Protein AF-A0A9E0J5B6-F1 (afdb_monomer)

Structure (mmCIF, N/CA/C/O backbone):
data_AF-A0A9E0J5B6-F1
#
_entry.id   AF-A0A9E0J5B6-F1
#
loop_
_atom_site.group_PDB
_atom_site.id
_atom_site.type_s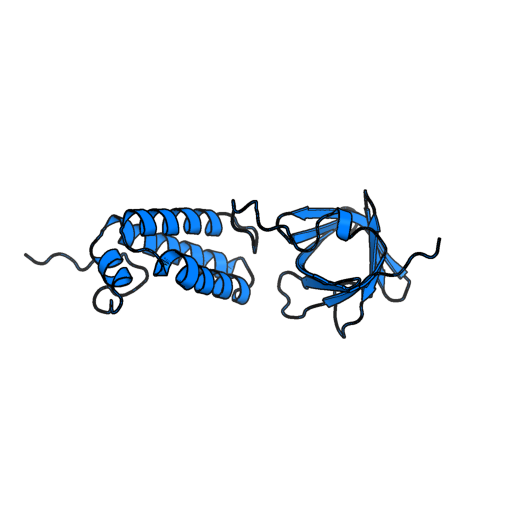ymbol
_atom_site.label_atom_id
_atom_site.label_alt_id
_atom_site.label_comp_id
_atom_site.label_asym_id
_atom_site.label_entity_id
_atom_site.label_seq_id
_atom_site.pdbx_PDB_ins_code
_atom_site.Cartn_x
_atom_site.Cartn_y
_atom_site.Cartn_z
_atom_site.occupancy
_atom_site.B_iso_or_equiv
_atom_site.auth_seq_id
_atom_site.auth_comp_id
_atom_site.auth_asym_id
_atom_site.auth_atom_id
_atom_site.pdbx_PDB_model_num
ATOM 1 N N . MET A 1 1 ? 43.786 -8.476 -24.364 1.00 31.72 1 MET A N 1
ATOM 2 C CA . MET A 1 1 ? 42.822 -7.457 -23.900 1.00 31.72 1 MET A CA 1
ATOM 3 C C . MET A 1 1 ? 41.705 -8.170 -23.148 1.00 31.72 1 MET A C 1
ATOM 5 O O . MET A 1 1 ? 40.804 -8.688 -23.790 1.00 31.72 1 MET A O 1
ATOM 9 N N . ALA A 1 2 ? 41.804 -8.299 -21.824 1.00 37.88 2 ALA A N 1
ATOM 10 C CA . ALA A 1 2 ? 40.748 -8.897 -21.005 1.00 37.88 2 ALA A CA 1
ATOM 11 C C . ALA A 1 2 ? 39.967 -7.758 -20.342 1.00 37.88 2 ALA A C 1
ATOM 13 O O . ALA A 1 2 ? 40.502 -7.059 -19.485 1.00 37.88 2 ALA A O 1
ATOM 14 N N . ALA A 1 3 ? 38.740 -7.515 -20.799 1.00 42.62 3 ALA A N 1
ATOM 15 C CA . ALA A 1 3 ? 37.840 -6.581 -20.142 1.00 42.62 3 ALA A CA 1
ATOM 16 C C . ALA A 1 3 ? 37.259 -7.275 -18.903 1.00 42.62 3 ALA A C 1
ATOM 18 O O . ALA A 1 3 ? 36.594 -8.303 -19.029 1.00 42.62 3 ALA A O 1
ATOM 19 N N . ASN A 1 4 ? 37.558 -6.729 -17.721 1.00 40.69 4 ASN A N 1
ATOM 20 C CA . ASN A 1 4 ? 37.002 -7.147 -16.436 1.00 40.69 4 ASN A CA 1
ATOM 21 C C . ASN A 1 4 ? 35.484 -7.345 -16.546 1.00 40.69 4 ASN A C 1
ATOM 23 O O . ASN A 1 4 ? 34.752 -6.394 -16.824 1.00 40.69 4 ASN A O 1
ATOM 27 N N . ALA A 1 5 ? 35.018 -8.569 -16.296 1.00 43.78 5 ALA A N 1
ATOM 28 C CA . ALA A 1 5 ? 33.602 -8.863 -16.152 1.00 43.78 5 ALA A CA 1
ATOM 29 C C . ALA A 1 5 ? 33.039 -8.026 -14.992 1.00 43.78 5 ALA A C 1
ATOM 31 O O . ALA A 1 5 ? 33.480 -8.121 -13.846 1.00 43.78 5 ALA A O 1
ATOM 32 N N . ALA A 1 6 ? 32.115 -7.136 -15.336 1.00 45.94 6 ALA A N 1
ATOM 33 C CA . ALA A 1 6 ? 31.499 -6.175 -14.445 1.00 45.94 6 ALA A CA 1
ATOM 34 C C . ALA A 1 6 ? 30.634 -6.871 -13.378 1.00 45.94 6 ALA A C 1
ATOM 36 O O . ALA A 1 6 ? 29.520 -7.305 -13.661 1.00 45.94 6 ALA A O 1
ATOM 37 N N . ASN A 1 7 ? 31.114 -6.894 -12.133 1.00 49.06 7 ASN A N 1
ATOM 38 C CA . ASN A 1 7 ? 30.302 -7.137 -10.933 1.00 49.06 7 ASN A CA 1
ATOM 39 C C . ASN A 1 7 ? 29.412 -5.916 -10.635 1.00 49.06 7 ASN A C 1
ATOM 41 O O . ASN A 1 7 ? 29.613 -5.224 -9.639 1.00 49.06 7 ASN A O 1
ATOM 45 N N . ALA A 1 8 ? 28.486 -5.582 -11.532 1.00 55.62 8 ALA A N 1
ATOM 46 C CA . ALA A 1 8 ? 27.629 -4.414 -11.340 1.00 55.62 8 ALA A CA 1
ATOM 47 C C . ALA A 1 8 ? 26.218 -4.551 -11.937 1.00 55.62 8 ALA A C 1
ATOM 49 O O . ALA A 1 8 ? 25.533 -3.544 -12.093 1.00 55.62 8 ALA A O 1
ATOM 50 N N . ALA A 1 9 ? 25.723 -5.769 -12.169 1.00 59.75 9 ALA A N 1
ATOM 51 C CA . ALA A 1 9 ? 24.281 -6.049 -12.179 1.00 59.75 9 ALA A CA 1
ATOM 52 C C . ALA A 1 9 ? 23.910 -6.790 -10.885 1.00 59.75 9 ALA A C 1
ATOM 54 O O . ALA A 1 9 ? 24.760 -7.422 -10.259 1.00 59.75 9 ALA A O 1
ATOM 55 N N . SER A 1 10 ? 22.636 -6.762 -10.497 1.00 74.62 10 SER A N 1
ATOM 56 C CA . SER A 1 10 ? 22.119 -7.540 -9.360 1.00 74.62 10 SER A CA 1
ATOM 57 C C . SER A 1 10 ? 22.139 -9.062 -9.597 1.00 74.62 10 SER A C 1
ATOM 59 O O . SER A 1 10 ? 21.754 -9.834 -8.717 1.00 74.62 10 SER A O 1
ATOM 61 N N . PHE A 1 11 ? 22.595 -9.495 -10.775 1.00 79.94 11 PHE A N 1
ATOM 62 C CA . PHE A 1 11 ? 22.720 -10.878 -11.218 1.00 79.94 11 PHE A CA 1
ATOM 63 C C .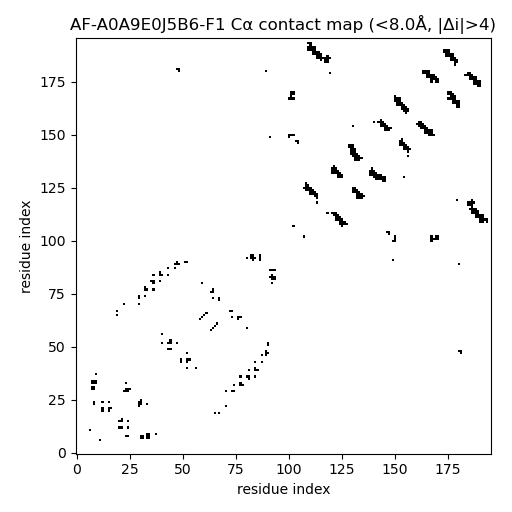 PHE A 1 11 ? 23.992 -11.076 -12.061 1.00 79.94 11 PHE A C 1
ATOM 65 O O . PHE A 1 11 ? 24.611 -10.118 -12.523 1.00 79.94 11 PHE A O 1
ATOM 72 N N . ASP A 1 12 ? 24.367 -12.335 -12.285 1.00 80.06 12 ASP A N 1
ATOM 73 C CA . ASP A 1 12 ? 25.515 -12.698 -13.117 1.00 80.06 12 ASP A CA 1
ATOM 74 C C . ASP A 1 12 ? 25.198 -12.518 -14.611 1.00 80.06 12 ASP A C 1
ATOM 76 O O . ASP A 1 12 ? 24.374 -13.234 -15.187 1.00 80.06 12 ASP A O 1
ATOM 80 N N . CYS A 1 13 ? 25.889 -11.576 -15.254 1.00 84.31 13 CYS A N 1
ATOM 81 C CA . CYS A 1 13 ? 25.720 -11.288 -16.673 1.00 84.31 13 CYS A CA 1
ATOM 82 C C . CYS A 1 13 ? 26.067 -12.461 -17.599 1.00 84.31 13 CYS A C 1
ATOM 84 O O . CYS A 1 13 ? 25.531 -12.526 -18.706 1.00 84.31 13 CYS A O 1
ATOM 86 N N . ALA A 1 14 ? 26.897 -13.413 -17.163 1.00 80.94 14 ALA A N 1
ATOM 87 C CA . ALA A 1 14 ? 27.162 -14.630 -17.929 1.00 80.94 14 ALA A CA 1
ATOM 88 C C . ALA A 1 14 ? 25.933 -15.554 -18.005 1.00 80.94 14 ALA A C 1
ATOM 90 O O . ALA A 1 14 ? 25.812 -16.356 -18.929 1.00 80.94 14 ALA A O 1
ATOM 91 N N . GLN A 1 15 ? 24.996 -15.411 -17.064 1.00 81.81 15 GLN A N 1
ATOM 92 C CA . GLN A 1 15 ? 23.773 -16.211 -16.962 1.00 81.81 15 GLN A CA 1
ATOM 93 C C . GLN A 1 15 ? 22.540 -15.485 -17.529 1.00 81.81 15 GLN A C 1
ATOM 95 O O . GLN A 1 15 ? 21.410 -15.953 -17.376 1.00 81.81 15 GLN A O 1
ATOM 100 N N . ALA A 1 16 ? 22.729 -14.343 -18.200 1.00 83.00 16 ALA A N 1
ATOM 101 C CA . ALA A 1 16 ? 21.645 -13.545 -18.762 1.00 83.00 16 ALA A CA 1
ATOM 102 C C . ALA A 1 16 ? 20.895 -14.296 -19.883 1.00 83.00 16 ALA A C 1
ATOM 104 O O . ALA A 1 16 ? 21.328 -14.347 -21.039 1.00 83.00 16 ALA A O 1
ATOM 105 N N . ALA A 1 17 ? 19.729 -14.854 -19.552 1.00 81.56 17 ALA A N 1
ATOM 106 C CA . ALA A 1 17 ? 18.908 -15.611 -20.496 1.00 81.56 17 ALA A CA 1
ATOM 107 C C . ALA A 1 17 ? 17.930 -14.723 -21.285 1.00 81.56 17 ALA A C 1
ATOM 109 O O . ALA A 1 17 ? 17.697 -14.964 -22.473 1.00 81.56 17 ALA A O 1
ATOM 110 N N . SER A 1 18 ? 17.365 -13.683 -20.657 1.00 85.25 18 SER A N 1
ATOM 111 C CA . SER A 1 18 ? 16.357 -12.834 -21.300 1.00 85.25 18 SER A CA 1
ATOM 112 C C . SER A 1 18 ? 16.977 -11.703 -22.127 1.00 85.25 18 SER A C 1
ATOM 114 O O . SER A 1 18 ? 18.091 -11.245 -21.867 1.00 85.25 18 SER A O 1
ATOM 116 N N . LYS A 1 19 ? 16.236 -11.217 -23.133 1.00 88.19 19 LYS A N 1
ATOM 117 C CA . LYS A 1 19 ? 16.650 -10.069 -23.962 1.00 88.19 19 LYS A CA 1
ATOM 118 C C . LYS A 1 19 ? 16.956 -8.834 -23.105 1.00 88.19 19 LYS A C 1
ATOM 120 O O . LYS A 1 19 ? 17.934 -8.140 -23.363 1.00 88.19 19 LYS A O 1
ATOM 125 N N . ILE A 1 20 ? 16.142 -8.599 -22.079 1.00 89.31 20 ILE A N 1
ATOM 126 C CA . ILE A 1 20 ? 16.289 -7.463 -21.166 1.00 89.31 20 ILE A CA 1
ATOM 127 C C . ILE A 1 20 ? 17.533 -7.624 -20.299 1.00 89.31 20 ILE A C 1
ATOM 129 O O . ILE A 1 20 ? 18.301 -6.677 -20.182 1.00 89.31 20 ILE A O 1
ATOM 133 N N . ASP A 1 21 ? 17.788 -8.817 -19.761 1.00 88.81 21 ASP A N 1
ATOM 134 C CA . ASP A 1 21 ? 18.979 -9.058 -18.939 1.00 88.81 21 ASP A CA 1
ATOM 135 C C . ASP A 1 21 ? 20.264 -8.881 -19.766 1.00 88.81 21 ASP A C 1
ATOM 137 O O . ASP A 1 21 ? 21.213 -8.243 -19.314 1.00 88.81 21 ASP A O 1
ATOM 141 N N . LYS A 1 22 ? 20.271 -9.336 -21.028 1.00 89.00 22 LYS A N 1
ATOM 142 C CA . LYS A 1 22 ? 21.385 -9.085 -21.961 1.00 89.00 22 LYS A CA 1
ATOM 143 C C . LYS A 1 22 ? 21.586 -7.594 -22.230 1.00 89.00 22 LYS A C 1
ATOM 145 O O . LYS A 1 22 ? 22.721 -7.132 -22.286 1.00 89.00 22 LYS A O 1
ATOM 150 N N . GLN A 1 23 ? 20.500 -6.838 -22.370 1.00 90.50 23 GLN A N 1
ATOM 151 C CA . GLN A 1 23 ? 20.554 -5.394 -22.581 1.00 90.50 23 GLN A CA 1
ATOM 152 C C . GLN A 1 23 ? 21.058 -4.643 -21.341 1.00 90.50 23 GLN A C 1
ATOM 154 O O . GLN A 1 23 ? 21.875 -3.732 -21.468 1.00 90.50 23 GLN A O 1
ATOM 159 N N . ILE A 1 24 ? 20.641 -5.066 -20.144 1.00 90.81 24 ILE A N 1
ATOM 160 C CA . ILE A 1 24 ? 21.162 -4.554 -18.870 1.00 90.81 24 ILE A CA 1
ATOM 161 C C . ILE A 1 24 ? 22.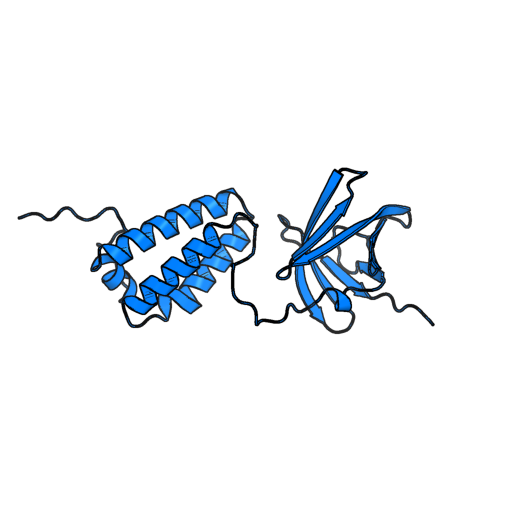672 -4.790 -18.782 1.00 90.81 24 ILE A C 1
ATOM 163 O O . ILE A 1 24 ? 23.412 -3.887 -18.408 1.00 90.81 24 ILE A O 1
ATOM 167 N N . CYS A 1 25 ? 23.138 -5.975 -19.171 1.00 90.44 25 CYS A N 1
ATOM 168 C CA . CYS A 1 25 ? 24.558 -6.317 -19.161 1.00 90.44 25 CYS A CA 1
ATOM 169 C C . CYS A 1 25 ? 25.381 -5.587 -20.230 1.00 90.44 25 CYS A C 1
ATOM 171 O O . CYS A 1 25 ? 26.550 -5.289 -19.998 1.00 90.44 25 CYS A O 1
ATOM 173 N N . ALA A 1 26 ? 24.787 -5.275 -21.384 1.00 89.44 26 ALA A N 1
ATOM 174 C CA . ALA A 1 26 ? 25.463 -4.561 -22.465 1.00 89.44 26 ALA A CA 1
ATOM 175 C C . ALA A 1 26 ? 25.614 -3.049 -22.201 1.00 89.44 26 ALA A C 1
ATOM 177 O O . ALA A 1 26 ? 26.509 -2.425 -22.769 1.00 89.44 26 ALA A O 1
ATOM 178 N N . SER A 1 27 ? 24.771 -2.455 -21.345 1.00 92.44 27 SER A N 1
ATOM 179 C CA . SER A 1 27 ? 24.818 -1.024 -21.010 1.00 92.44 27 SER A CA 1
ATOM 180 C C . SER A 1 27 ? 25.374 -0.784 -19.600 1.00 92.44 27 SER A C 1
ATOM 182 O O . SER A 1 27 ? 24.710 -1.103 -18.610 1.00 92.44 27 SER A O 1
ATOM 184 N N . PRO A 1 28 ? 26.533 -0.109 -19.451 1.00 90.12 28 PRO A N 1
ATOM 185 C CA . PRO A 1 28 ? 27.068 0.270 -18.140 1.00 90.12 28 PRO A CA 1
ATOM 186 C C . PRO A 1 28 ? 26.119 1.146 -17.307 1.00 90.12 28 PRO A C 1
ATOM 188 O O . PRO A 1 28 ? 26.205 1.180 -16.077 1.00 90.12 28 PRO A O 1
ATOM 191 N N . ARG A 1 29 ? 25.216 1.899 -17.953 1.00 92.38 29 ARG A N 1
ATOM 192 C CA . ARG A 1 29 ? 24.208 2.705 -17.250 1.00 92.38 29 ARG A CA 1
ATOM 193 C C . ARG A 1 29 ? 23.118 1.816 -16.661 1.00 92.38 29 ARG A C 1
ATOM 195 O O . ARG A 1 29 ? 22.838 1.947 -15.470 1.00 92.38 29 ARG A O 1
ATOM 202 N N . LEU A 1 30 ? 22.535 0.927 -17.467 1.00 93.56 30 LEU A N 1
ATOM 203 C CA . LEU A 1 30 ? 21.493 0.004 -17.010 1.00 93.56 30 LEU A CA 1
ATOM 204 C C . LEU A 1 30 ? 22.011 -0.948 -15.936 1.00 93.56 30 LEU A C 1
ATOM 206 O O . LEU A 1 30 ? 21.340 -1.153 -14.933 1.00 93.56 30 LEU A O 1
ATOM 210 N N . ASN A 1 31 ? 23.229 -1.449 -16.112 1.00 92.25 31 ASN A N 1
ATOM 211 C CA . ASN A 1 31 ? 23.938 -2.269 -15.141 1.00 92.25 31 ASN A CA 1
ATOM 212 C C . ASN A 1 31 ? 23.980 -1.579 -13.758 1.00 92.25 31 ASN A C 1
ATOM 214 O O . ASN A 1 31 ? 23.386 -2.064 -12.794 1.00 92.25 31 ASN A O 1
ATOM 218 N N . ARG A 1 32 ? 24.526 -0.355 -13.675 1.00 91.62 32 ARG A N 1
ATOM 219 C CA . ARG A 1 32 ? 24.558 0.421 -12.417 1.00 91.62 32 ARG A CA 1
ATOM 220 C C . ARG A 1 32 ? 23.175 0.692 -11.822 1.00 91.62 32 ARG A C 1
ATOM 222 O O . ARG A 1 32 ? 23.030 0.683 -10.600 1.00 91.62 32 ARG A O 1
ATOM 229 N N . LEU A 1 33 ? 22.175 0.973 -12.656 1.00 93.38 33 LEU A N 1
ATOM 230 C CA . LEU A 1 33 ? 20.798 1.175 -12.199 1.00 93.38 33 LEU A CA 1
ATOM 231 C C . LEU A 1 33 ? 20.209 -0.104 -11.591 1.00 93.38 33 LEU A C 1
ATOM 233 O O . LEU A 1 33 ? 19.566 -0.031 -10.544 1.00 93.38 33 LEU A O 1
ATOM 237 N N . ASP A 1 34 ? 20.482 -1.259 -12.193 1.00 94.25 34 ASP A N 1
ATOM 238 C CA . ASP A 1 34 ? 20.050 -2.562 -11.697 1.00 94.25 34 ASP A CA 1
ATOM 239 C C . ASP A 1 34 ? 20.686 -2.906 -10.343 1.00 94.25 34 ASP A C 1
ATOM 241 O O . ASP A 1 34 ? 19.971 -3.277 -9.411 1.00 94.25 34 ASP A O 1
ATOM 245 N N . SER A 1 35 ? 21.992 -2.668 -10.179 1.00 91.44 35 SER A N 1
ATOM 246 C CA . SER A 1 35 ? 22.668 -2.834 -8.880 1.00 91.44 35 SER A CA 1
ATOM 247 C C . SER A 1 35 ? 22.082 -1.941 -7.792 1.00 91.44 35 SER A C 1
ATOM 249 O O . SER A 1 35 ? 21.696 -2.429 -6.728 1.00 91.44 35 SER A O 1
ATOM 251 N N . ARG A 1 36 ? 21.936 -0.637 -8.069 1.00 92.25 36 ARG A N 1
ATOM 252 C CA . ARG A 1 36 ? 21.336 0.313 -7.116 1.00 92.25 36 ARG A CA 1
ATOM 253 C C . ARG A 1 36 ? 19.920 -0.104 -6.727 1.00 92.25 36 ARG A C 1
ATOM 255 O O . ARG A 1 36 ? 19.528 0.040 -5.571 1.00 92.25 36 ARG A O 1
ATOM 262 N N . MET A 1 37 ? 19.142 -0.604 -7.687 1.00 93.56 37 MET A N 1
ATOM 263 C CA . MET A 1 37 ? 17.784 -1.084 -7.442 1.00 93.56 37 MET A CA 1
ATOM 264 C C . MET A 1 37 ? 17.803 -2.322 -6.537 1.00 93.56 37 MET A C 1
ATOM 266 O O . MET A 1 37 ? 17.032 -2.375 -5.578 1.00 93.56 37 MET A O 1
ATOM 270 N N . GLY A 1 38 ? 18.720 -3.266 -6.775 1.00 92.38 38 GLY A N 1
ATOM 271 C CA . GLY A 1 38 ? 18.919 -4.444 -5.929 1.00 92.38 38 GLY A CA 1
ATOM 272 C C . GLY A 1 38 ? 19.267 -4.091 -4.478 1.00 92.38 38 GLY A C 1
ATOM 273 O O . GLY A 1 38 ? 18.660 -4.625 -3.547 1.00 92.38 38 GLY A O 1
ATOM 274 N N . GLU A 1 39 ? 20.175 -3.136 -4.271 1.00 90.56 39 GLU A N 1
ATOM 275 C CA . GLU A 1 39 ? 20.529 -2.626 -2.939 1.00 90.56 39 GLU A CA 1
ATOM 276 C C . GLU A 1 39 ? 19.339 -1.954 -2.240 1.00 90.56 39 GLU A C 1
ATOM 278 O O . GLU A 1 39 ? 19.049 -2.239 -1.072 1.00 90.56 39 GLU A O 1
ATOM 283 N N . ALA A 1 40 ? 18.613 -1.092 -2.958 1.00 88.56 40 ALA A N 1
ATOM 284 C CA . ALA A 1 40 ? 17.433 -0.411 -2.434 1.00 88.56 40 ALA A CA 1
ATOM 285 C C . ALA A 1 40 ? 16.327 -1.410 -2.055 1.00 88.56 40 ALA A C 1
ATOM 287 O O . ALA A 1 40 ? 15.713 -1.289 -0.995 1.00 88.56 40 ALA A O 1
ATOM 288 N N . PHE A 1 41 ? 16.123 -2.451 -2.865 1.00 89.56 41 PHE A N 1
ATOM 289 C CA . PHE A 1 41 ? 15.190 -3.536 -2.574 1.00 89.56 41 PHE A CA 1
ATOM 290 C C . PHE A 1 41 ? 15.606 -4.332 -1.328 1.00 89.56 41 PHE A C 1
ATOM 292 O O . PHE A 1 41 ? 14.772 -4.603 -0.461 1.00 89.56 41 PHE A O 1
ATOM 299 N N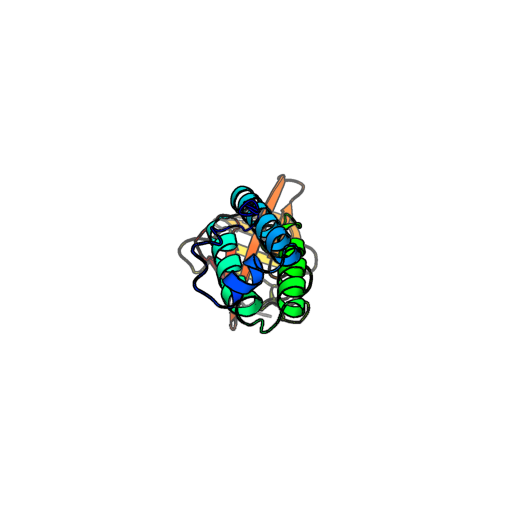 . ALA A 1 42 ? 16.893 -4.666 -1.189 1.00 89.00 42 ALA A N 1
ATOM 300 C CA . ALA A 1 42 ? 17.412 -5.346 -0.003 1.00 89.00 42 ALA A CA 1
ATOM 301 C C . ALA A 1 42 ? 17.235 -4.500 1.269 1.00 89.00 42 ALA A C 1
ATOM 303 O O . ALA A 1 42 ? 16.870 -5.032 2.319 1.00 89.00 42 ALA A O 1
ATOM 304 N N . LYS A 1 43 ? 17.440 -3.180 1.175 1.00 86.19 43 LYS A N 1
ATOM 305 C CA . LYS A 1 43 ? 17.165 -2.242 2.269 1.00 86.19 43 LYS A CA 1
ATOM 306 C C . LYS A 1 43 ? 15.675 -2.210 2.618 1.00 86.19 43 LYS A C 1
ATOM 308 O O . LYS A 1 43 ? 15.340 -2.385 3.786 1.00 86.19 43 LYS A O 1
ATOM 313 N N . ALA A 1 44 ? 14.793 -2.071 1.628 1.00 84.25 44 ALA A N 1
ATOM 314 C CA . ALA A 1 44 ? 13.345 -2.043 1.834 1.00 84.25 44 ALA A CA 1
ATOM 315 C C . ALA A 1 44 ? 12.827 -3.322 2.515 1.00 84.25 44 ALA A C 1
ATOM 317 O O . ALA A 1 44 ? 12.030 -3.246 3.446 1.00 84.25 44 ALA A O 1
ATOM 318 N N . LYS A 1 45 ? 13.347 -4.499 2.136 1.00 86.00 45 LYS A N 1
ATOM 319 C CA . LYS A 1 45 ? 13.011 -5.780 2.786 1.00 86.00 45 LYS A CA 1
ATOM 320 C C . LYS A 1 45 ? 13.374 -5.857 4.273 1.00 86.00 45 LYS A C 1
ATOM 322 O O . LYS A 1 45 ? 12.807 -6.692 4.966 1.00 86.00 45 LYS A O 1
ATOM 327 N N . ARG A 1 46 ? 14.346 -5.066 4.744 1.00 85.12 46 ARG A N 1
ATOM 328 C CA . ARG A 1 46 ? 14.726 -5.004 6.168 1.00 85.12 46 ARG A CA 1
ATOM 329 C C . ARG A 1 46 ? 13.874 -4.020 6.961 1.00 85.12 46 ARG A C 1
ATOM 331 O O . ARG A 1 46 ? 13.775 -4.161 8.170 1.00 85.12 46 ARG A O 1
ATOM 338 N N . MET A 1 47 ? 13.316 -3.015 6.291 1.00 76.56 47 MET A N 1
ATOM 339 C CA . MET A 1 47 ? 12.575 -1.928 6.933 1.00 76.56 47 MET A CA 1
ATOM 340 C C . MET A 1 47 ? 11.064 -2.168 6.961 1.00 76.56 47 MET A C 1
ATOM 342 O O . MET A 1 47 ? 10.379 -1.548 7.762 1.00 76.56 47 MET A O 1
ATOM 346 N N . CYS A 1 48 ? 10.552 -3.047 6.097 1.00 75.44 48 CYS A N 1
ATOM 347 C CA . CYS A 1 48 ? 9.123 -3.263 5.886 1.00 75.44 48 CYS A CA 1
ATOM 348 C C . CYS A 1 48 ? 8.776 -4.756 5.815 1.00 75.44 48 CYS A C 1
ATOM 350 O O . CYS A 1 48 ? 9.678 -5.577 5.613 1.00 75.44 48 CYS A O 1
ATOM 352 N N . PRO A 1 49 ? 7.483 -5.131 5.909 1.00 75.88 49 PRO A N 1
ATOM 353 C CA . PRO A 1 49 ? 7.057 -6.519 5.768 1.00 75.88 49 PRO A CA 1
ATOM 354 C C . PRO A 1 49 ? 7.570 -7.128 4.458 1.00 75.88 49 PRO A C 1
ATOM 356 O O . PRO A 1 49 ? 7.191 -6.730 3.353 1.00 75.88 49 PRO A O 1
ATOM 359 N N . ALA A 1 50 ? 8.460 -8.116 4.574 1.00 74.25 50 ALA A N 1
ATOM 360 C CA . ALA A 1 50 ? 9.204 -8.639 3.430 1.00 74.25 50 ALA A CA 1
ATOM 361 C C . ALA A 1 50 ? 8.290 -9.208 2.330 1.00 74.25 50 ALA A C 1
ATOM 363 O O . ALA A 1 50 ? 8.632 -9.126 1.151 1.00 74.25 50 ALA A O 1
ATOM 364 N N . ALA A 1 51 ? 7.132 -9.762 2.703 1.00 74.19 51 ALA A N 1
ATOM 365 C CA . ALA A 1 51 ? 6.159 -10.303 1.759 1.00 74.19 51 ALA A CA 1
ATOM 366 C C . ALA A 1 51 ? 5.605 -9.222 0.816 1.00 74.19 51 ALA A C 1
ATOM 368 O O . ALA A 1 51 ? 5.579 -9.431 -0.399 1.00 74.19 51 ALA A O 1
ATOM 369 N N . ASP A 1 52 ? 5.237 -8.054 1.344 1.00 74.56 52 ASP A N 1
ATOM 370 C CA . ASP A 1 52 ? 4.683 -6.959 0.545 1.00 74.56 52 ASP A CA 1
ATOM 371 C C . ASP A 1 52 ? 5.738 -6.363 -0.391 1.00 74.56 52 ASP A C 1
ATOM 373 O O . ASP A 1 52 ? 5.492 -6.197 -1.588 1.00 74.56 52 ASP A O 1
ATOM 377 N N . VAL A 1 53 ? 6.957 -6.146 0.114 1.00 80.69 53 VAL A N 1
ATOM 378 C CA . VAL A 1 53 ? 8.080 -5.633 -0.688 1.00 80.69 53 VAL A CA 1
ATOM 379 C C . VAL A 1 53 ? 8.423 -6.597 -1.832 1.00 80.69 53 VAL A C 1
ATOM 381 O O . VAL A 1 53 ? 8.616 -6.168 -2.972 1.00 80.69 53 VAL A O 1
ATOM 384 N N . VAL A 1 54 ? 8.458 -7.908 -1.562 1.00 82.94 54 VAL A N 1
ATOM 385 C CA . VAL A 1 54 ? 8.717 -8.946 -2.575 1.00 82.94 54 VAL A CA 1
ATOM 386 C C . VAL A 1 54 ? 7.599 -9.007 -3.616 1.00 82.94 54 VAL A C 1
ATOM 388 O O . VAL A 1 54 ? 7.891 -9.099 -4.811 1.00 82.94 54 VAL A O 1
ATOM 391 N N . ASN A 1 55 ? 6.334 -8.935 -3.202 1.00 80.25 55 ASN A N 1
ATOM 392 C CA . ASN A 1 55 ? 5.199 -8.963 -4.123 1.00 80.25 55 ASN A CA 1
ATOM 393 C C . ASN A 1 55 ? 5.178 -7.726 -5.029 1.00 80.25 55 ASN A C 1
ATOM 395 O O . ASN A 1 55 ? 5.076 -7.867 -6.250 1.00 80.25 55 ASN A O 1
ATOM 399 N N . ALA A 1 56 ? 5.384 -6.533 -4.464 1.00 80.44 56 ALA A N 1
ATOM 400 C CA . ALA A 1 56 ? 5.496 -5.293 -5.229 1.00 80.44 56 ALA A CA 1
ATOM 401 C C . ALA A 1 56 ? 6.672 -5.334 -6.219 1.00 80.44 56 ALA A C 1
ATOM 403 O O . ALA A 1 56 ? 6.542 -4.902 -7.363 1.00 80.44 56 ALA A O 1
ATOM 404 N N . GLN A 1 57 ? 7.812 -5.902 -5.812 1.00 90.31 57 GLN A N 1
ATOM 405 C CA . GLN A 1 57 ? 8.974 -6.059 -6.685 1.00 90.31 57 GLN A CA 1
ATOM 406 C C . GLN A 1 57 ? 8.701 -7.019 -7.849 1.00 90.31 57 GLN A C 1
ATOM 408 O O . GLN A 1 57 ? 9.038 -6.709 -8.990 1.00 90.31 57 GLN A O 1
ATOM 413 N N . ARG A 1 58 ? 8.060 -8.167 -7.589 1.00 86.19 58 ARG A N 1
ATOM 414 C CA . ARG A 1 58 ? 7.661 -9.125 -8.635 1.00 86.19 58 ARG A CA 1
ATOM 415 C C . ARG A 1 58 ? 6.684 -8.505 -9.627 1.00 86.19 58 ARG A C 1
ATOM 417 O O . ARG A 1 58 ? 6.828 -8.718 -10.828 1.00 86.19 58 ARG A O 1
ATOM 424 N N . HIS A 1 59 ? 5.717 -7.741 -9.128 1.00 81.00 59 HIS A N 1
ATOM 425 C CA . HIS A 1 59 ? 4.776 -7.011 -9.967 1.00 81.00 59 HIS A CA 1
ATOM 426 C C . HIS A 1 59 ? 5.497 -5.975 -10.837 1.00 81.00 59 HIS A C 1
ATOM 428 O O . HIS A 1 59 ? 5.330 -5.983 -12.049 1.00 81.00 59 HIS A O 1
ATOM 434 N N . TRP A 1 60 ? 6.370 -5.142 -10.259 1.00 92.88 60 TRP A N 1
ATOM 435 C CA . TRP A 1 60 ? 7.161 -4.168 -11.021 1.00 92.88 60 TRP A CA 1
ATOM 436 C C . TRP A 1 60 ? 8.023 -4.825 -12.112 1.00 92.88 60 TRP A C 1
ATOM 438 O O . TRP A 1 60 ? 8.060 -4.337 -13.244 1.00 92.88 60 TRP A O 1
ATOM 448 N N . LEU A 1 61 ? 8.664 -5.962 -11.808 1.00 91.56 61 LEU A N 1
ATOM 449 C CA . LEU A 1 61 ? 9.426 -6.722 -12.801 1.00 91.56 61 LEU A CA 1
ATOM 450 C C . LEU A 1 61 ? 8.547 -7.134 -13.986 1.00 91.56 61 LEU A C 1
ATOM 452 O O . LEU A 1 61 ? 8.967 -6.968 -15.124 1.00 91.56 61 LEU A O 1
ATOM 456 N N . ARG A 1 62 ? 7.336 -7.645 -13.733 1.00 86.44 62 ARG A N 1
ATOM 457 C CA . ARG A 1 62 ? 6.412 -8.115 -14.778 1.00 86.44 62 ARG A CA 1
ATOM 458 C C . ARG A 1 62 ? 5.776 -6.978 -15.570 1.00 86.44 62 ARG A C 1
ATOM 460 O O . ARG A 1 62 ? 5.757 -7.031 -16.794 1.00 86.44 62 ARG A O 1
ATOM 467 N N . GLU A 1 63 ? 5.274 -5.966 -14.874 1.00 87.50 63 GLU A N 1
ATOM 468 C CA . GLU A 1 63 ? 4.403 -4.947 -15.460 1.00 87.50 63 GLU A CA 1
ATOM 469 C C . GLU A 1 63 ? 5.148 -3.722 -15.983 1.00 87.50 63 GLU A C 1
ATOM 471 O O . GLU A 1 63 ? 4.589 -2.973 -16.778 1.00 87.50 63 GLU A O 1
ATOM 476 N N . GLN A 1 64 ? 6.393 -3.501 -15.556 1.00 89.50 64 GLN A N 1
ATOM 477 C CA . GLN A 1 64 ? 7.171 -2.336 -15.976 1.00 89.50 64 GLN A CA 1
ATOM 478 C C . GLN A 1 64 ? 8.480 -2.747 -16.637 1.00 89.50 64 GLN A C 1
ATOM 480 O O . GLN A 1 64 ? 8.608 -2.612 -17.851 1.00 89.50 64 GLN A O 1
ATOM 485 N N . ARG A 1 65 ? 9.426 -3.321 -15.876 1.00 93.00 65 ARG A N 1
ATOM 486 C CA . ARG A 1 65 ? 10.759 -3.656 -16.409 1.00 93.00 65 ARG A CA 1
ATOM 487 C C . ARG A 1 65 ? 10.652 -4.569 -17.625 1.00 93.00 65 ARG A C 1
ATOM 489 O O . ARG A 1 65 ? 11.200 -4.258 -18.674 1.00 93.00 65 ARG A O 1
ATOM 496 N N . ASN A 1 66 ? 9.921 -5.678 -17.493 1.00 91.88 66 ASN A N 1
ATOM 497 C CA . ASN A 1 66 ? 9.850 -6.700 -18.533 1.00 91.88 66 ASN A CA 1
ATOM 498 C C . ASN A 1 66 ? 8.972 -6.319 -19.734 1.00 91.88 66 ASN A C 1
ATOM 500 O O . ASN A 1 66 ? 8.992 -7.033 -20.734 1.00 91.88 66 ASN A O 1
ATOM 504 N N . ARG A 1 67 ? 8.230 -5.206 -19.660 1.00 90.50 67 ARG A N 1
ATOM 505 C CA . ARG A 1 67 ? 7.474 -4.660 -20.797 1.00 90.50 67 ARG A CA 1
ATOM 506 C C . ARG A 1 67 ? 8.302 -3.713 -21.667 1.00 90.50 67 ARG A C 1
ATOM 508 O O . ARG A 1 67 ? 7.867 -3.381 -22.766 1.00 90.50 67 ARG A O 1
ATOM 515 N N . CYS A 1 68 ? 9.473 -3.283 -21.203 1.00 92.31 68 CYS A N 1
ATOM 516 C CA . CYS A 1 68 ? 10.322 -2.378 -21.963 1.00 92.31 68 CYS A CA 1
ATOM 517 C C . CYS A 1 68 ? 10.916 -3.032 -23.212 1.00 92.31 68 CYS A C 1
ATOM 519 O O . CYS A 1 68 ? 11.386 -4.170 -23.186 1.00 92.31 68 CYS A O 1
ATOM 521 N N . THR A 1 69 ? 10.937 -2.268 -24.303 1.00 91.00 69 THR A N 1
ATOM 522 C CA . THR A 1 69 ? 11.473 -2.693 -25.603 1.00 91.00 69 THR A CA 1
ATOM 523 C C . THR A 1 69 ? 12.830 -2.077 -25.930 1.00 91.00 69 THR A C 1
ATOM 525 O O . THR A 1 69 ? 13.504 -2.566 -26.838 1.00 91.00 69 THR A O 1
ATOM 528 N N . ASP A 1 70 ? 13.231 -1.029 -25.204 1.00 91.06 70 ASP A N 1
ATOM 529 C CA . ASP A 1 70 ? 14.454 -0.263 -25.427 1.00 91.06 70 ASP A CA 1
ATOM 530 C C . ASP A 1 70 ? 15.101 0.235 -24.118 1.00 91.06 70 ASP A C 1
ATOM 532 O O . ASP A 1 70 ? 14.597 0.036 -23.009 1.00 91.06 70 ASP A O 1
ATOM 536 N N . GLU A 1 71 ? 16.288 0.828 -24.257 1.00 91.19 71 GLU A N 1
ATOM 537 C CA . GLU A 1 71 ? 17.101 1.292 -23.131 1.00 91.19 71 GLU A CA 1
ATOM 538 C C . GLU A 1 71 ? 16.499 2.512 -22.415 1.00 91.19 71 GLU A C 1
ATOM 540 O O . GLU A 1 71 ? 16.459 2.483 -21.184 1.00 91.19 71 GLU A O 1
ATOM 545 N N . PRO A 1 72 ? 15.976 3.544 -23.109 1.00 94.56 72 PRO A N 1
ATOM 546 C CA . PRO A 1 72 ? 15.275 4.648 -22.455 1.00 94.56 72 PRO A CA 1
ATOM 547 C C . PRO A 1 72 ? 14.111 4.192 -21.568 1.00 94.56 72 PRO A C 1
ATOM 549 O O . PRO A 1 72 ? 13.983 4.680 -20.444 1.00 94.56 72 PRO A O 1
ATOM 552 N N . CYS A 1 73 ? 13.309 3.219 -22.016 1.00 95.88 73 CYS A N 1
ATOM 553 C CA . CYS A 1 73 ? 12.242 2.648 -21.199 1.00 95.88 73 CYS A CA 1
ATOM 554 C C . CYS A 1 73 ? 12.792 1.992 -19.928 1.00 95.88 73 CYS A C 1
ATOM 556 O O . CYS A 1 73 ? 12.295 2.255 -18.831 1.00 95.88 73 CYS A O 1
ATOM 558 N N . LEU A 1 74 ? 13.841 1.168 -20.051 1.00 94.81 74 LEU A N 1
ATOM 559 C CA . LEU A 1 74 ? 14.454 0.506 -18.896 1.00 94.81 74 LEU A CA 1
ATOM 560 C C . LEU A 1 74 ? 15.019 1.527 -17.904 1.00 94.81 74 LEU A C 1
ATOM 562 O O . LEU A 1 74 ? 14.792 1.393 -16.704 1.00 94.81 74 LEU A O 1
ATOM 566 N N . ILE A 1 75 ? 15.703 2.564 -18.394 1.00 93.44 75 ILE A N 1
ATOM 567 C CA . ILE A 1 75 ? 16.220 3.660 -17.565 1.00 93.44 75 ILE A CA 1
ATOM 568 C C . ILE A 1 75 ? 15.084 4.294 -16.758 1.00 93.44 75 ILE A C 1
ATOM 570 O O . ILE A 1 75 ? 15.184 4.367 -15.534 1.00 93.44 75 ILE A O 1
ATOM 574 N N . ALA A 1 76 ? 13.994 4.691 -17.421 1.00 90.81 76 ALA A N 1
ATOM 575 C CA . ALA A 1 76 ? 12.852 5.314 -16.760 1.00 90.81 76 ALA A CA 1
ATOM 576 C C . ALA A 1 76 ? 12.207 4.376 -15.723 1.00 90.81 76 ALA A C 1
ATOM 578 O O . ALA A 1 76 ? 11.900 4.799 -14.606 1.00 90.81 76 ALA A O 1
ATOM 579 N N . ALA A 1 77 ? 12.061 3.088 -16.053 1.00 93.00 77 ALA A N 1
ATOM 580 C CA . ALA A 1 77 ? 11.521 2.084 -15.141 1.00 93.00 77 ALA A CA 1
ATOM 581 C C . ALA A 1 77 ? 12.391 1.916 -13.882 1.00 93.00 77 ALA A C 1
ATOM 583 O O . ALA A 1 77 ? 11.857 1.832 -12.771 1.00 93.00 77 ALA A O 1
ATOM 584 N N . TYR A 1 78 ? 13.719 1.887 -14.033 1.00 95.19 78 TYR A N 1
ATOM 585 C CA . TYR A 1 78 ? 14.655 1.803 -12.910 1.00 95.19 78 TYR A CA 1
ATOM 586 C C . TYR A 1 78 ? 14.666 3.073 -12.060 1.00 95.19 78 TYR A C 1
ATOM 588 O O . TYR A 1 78 ? 14.616 2.980 -10.835 1.00 95.19 78 TYR A O 1
ATOM 596 N N . GLU A 1 79 ? 14.729 4.251 -12.682 1.00 92.31 79 GLU A N 1
ATOM 597 C CA . GLU A 1 79 ? 14.748 5.536 -11.977 1.00 92.31 79 GLU A CA 1
ATOM 598 C C . GLU A 1 79 ? 13.464 5.733 -11.160 1.00 92.31 79 GLU A C 1
ATOM 600 O O . GLU A 1 79 ? 13.539 6.056 -9.972 1.00 92.31 79 GLU A O 1
ATOM 605 N N . ASN A 1 80 ? 12.298 5.425 -11.740 1.00 87.12 80 ASN A N 1
ATOM 606 C CA . ASN A 1 80 ? 11.027 5.459 -11.021 1.00 87.12 80 ASN A CA 1
ATOM 607 C C . ASN A 1 80 ? 11.029 4.472 -9.844 1.00 87.12 80 ASN A C 1
ATOM 609 O O . ASN A 1 80 ? 10.712 4.844 -8.715 1.00 87.12 80 ASN A O 1
ATOM 613 N N . ARG A 1 81 ? 11.467 3.225 -10.058 1.00 91.69 81 ARG A N 1
ATOM 614 C CA . ARG A 1 81 ? 11.503 2.225 -8.983 1.00 91.69 81 ARG A CA 1
ATOM 615 C C . ARG A 1 81 ? 12.439 2.611 -7.845 1.00 91.69 81 ARG A C 1
ATOM 617 O O . ARG A 1 81 ? 12.104 2.398 -6.683 1.00 91.69 81 ARG A O 1
ATOM 624 N N . LEU A 1 82 ? 13.593 3.187 -8.162 1.00 90.44 82 LEU A N 1
ATOM 625 C CA . LEU A 1 82 ? 14.537 3.693 -7.170 1.00 90.44 82 LEU A CA 1
ATOM 626 C C . LEU A 1 82 ? 13.920 4.806 -6.318 1.00 90.44 82 LEU A C 1
ATOM 628 O O . LEU A 1 82 ? 14.121 4.802 -5.107 1.00 90.44 82 LEU A O 1
ATOM 632 N N . GLN A 1 83 ? 13.131 5.707 -6.910 1.00 85.62 83 GLN A N 1
ATOM 633 C CA . GLN A 1 83 ? 12.383 6.715 -6.149 1.00 85.62 83 GLN A CA 1
ATOM 634 C C . GLN A 1 83 ? 11.347 6.075 -5.217 1.00 85.62 83 GLN A C 1
ATOM 636 O O . GLN A 1 83 ? 11.233 6.492 -4.066 1.00 85.62 83 GLN A O 1
ATOM 641 N N . GLN A 1 84 ? 10.649 5.027 -5.671 1.00 81.06 84 GLN A N 1
ATOM 642 C CA . GLN A 1 84 ? 9.707 4.271 -4.835 1.00 81.06 84 GLN A CA 1
ATOM 643 C C . GLN A 1 84 ? 10.382 3.588 -3.648 1.00 81.06 84 GLN A C 1
ATOM 645 O O . GLN A 1 84 ? 9.857 3.617 -2.543 1.00 81.06 84 GLN A O 1
ATOM 650 N N . LEU A 1 85 ? 11.556 2.994 -3.858 1.00 83.88 85 LEU A N 1
ATOM 651 C CA . LEU A 1 85 ? 12.292 2.294 -2.805 1.00 83.88 85 LEU A CA 1
ATOM 652 C C . LEU A 1 85 ? 13.055 3.244 -1.863 1.00 83.88 85 LEU A C 1
ATOM 654 O O . LEU A 1 85 ? 13.444 2.834 -0.771 1.00 83.88 85 LEU A O 1
ATOM 658 N N . ALA A 1 86 ? 13.291 4.495 -2.272 1.00 77.25 86 ALA A N 1
ATOM 659 C CA . ALA A 1 86 ? 13.984 5.499 -1.464 1.00 77.25 86 ALA A CA 1
ATOM 660 C C . ALA A 1 86 ? 13.098 6.133 -0.380 1.00 77.25 86 ALA A C 1
ATOM 662 O O . ALA A 1 86 ? 13.636 6.698 0.572 1.00 77.25 86 ALA A O 1
ATOM 663 N N . GLN A 1 87 ? 11.770 6.048 -0.503 1.00 62.84 87 GLN A N 1
ATOM 664 C CA . GLN A 1 87 ? 10.837 6.567 0.495 1.00 62.84 87 GLN A CA 1
ATOM 665 C C . GLN A 1 87 ? 10.515 5.460 1.513 1.00 62.84 87 GLN A C 1
ATOM 667 O O . GLN A 1 87 ? 9.877 4.476 1.151 1.00 62.84 87 GLN A O 1
ATOM 672 N N . PRO A 1 88 ? 10.947 5.572 2.784 1.00 50.81 88 PRO A N 1
ATOM 673 C CA . PRO A 1 88 ? 10.792 4.518 3.787 1.00 50.81 88 PRO A CA 1
ATOM 674 C C . PRO A 1 88 ? 9.381 4.483 4.399 1.00 50.81 88 PRO A C 1
ATOM 676 O O . PRO A 1 88 ? 9.226 4.238 5.592 1.00 50.81 88 PRO A O 1
ATOM 679 N N . ALA A 1 89 ? 8.343 4.736 3.602 1.00 56.16 89 ALA A N 1
ATOM 680 C CA . ALA A 1 89 ? 6.984 4.389 3.988 1.00 56.16 89 ALA A CA 1
ATOM 681 C C . ALA A 1 89 ? 6.758 2.949 3.538 1.00 56.16 89 ALA A C 1
ATOM 683 O O . ALA A 1 89 ? 6.915 2.632 2.356 1.00 56.16 89 ALA A O 1
ATOM 684 N N . CYS A 1 90 ? 6.449 2.066 4.480 1.00 54.38 90 CYS A N 1
ATOM 685 C CA . CYS A 1 90 ? 6.157 0.676 4.186 1.00 54.38 90 CYS A CA 1
ATOM 686 C C . CYS A 1 90 ? 4.868 0.546 3.380 1.00 54.38 90 CYS A C 1
ATOM 688 O O . CYS A 1 90 ? 3.827 0.222 3.922 1.00 54.38 90 CYS A O 1
ATOM 690 N N . GLY A 1 91 ? 4.977 0.765 2.066 1.00 52.59 91 GLY A N 1
ATOM 691 C CA . GLY A 1 91 ? 3.912 0.487 1.113 1.00 52.59 91 GLY A CA 1
ATOM 692 C C . GLY A 1 91 ? 3.391 1.654 0.280 1.00 52.59 91 GLY A C 1
ATOM 693 O O . GLY A 1 91 ? 2.221 1.602 -0.078 1.00 52.59 91 GLY A O 1
ATOM 694 N N . LEU A 1 92 ? 4.205 2.641 -0.131 1.00 42.16 92 LEU A N 1
ATOM 695 C CA . LEU A 1 92 ? 3.751 3.589 -1.162 1.00 42.16 92 LEU A CA 1
ATOM 696 C C . LEU A 1 92 ? 4.795 3.940 -2.233 1.00 42.16 92 LEU A C 1
ATOM 698 O O . LEU A 1 92 ? 5.868 4.442 -1.905 1.00 42.16 92 LEU A O 1
ATOM 702 N N . PRO A 1 93 ? 4.486 3.758 -3.532 1.00 44.34 93 PRO A N 1
ATOM 703 C CA . PRO A 1 93 ? 5.216 4.446 -4.585 1.00 44.34 93 PRO A 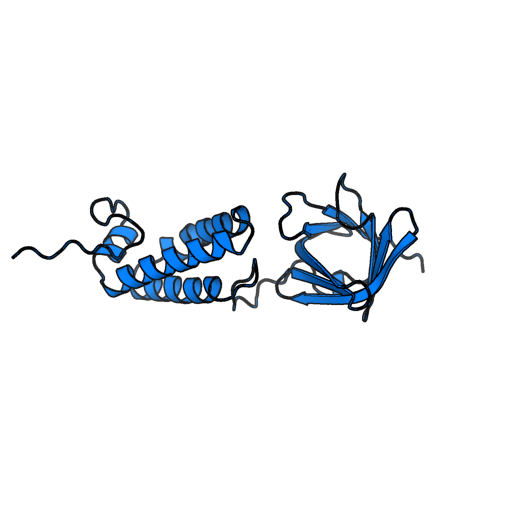CA 1
ATOM 704 C C . PRO A 1 93 ? 4.862 5.950 -4.579 1.00 44.34 93 PRO A C 1
ATOM 706 O O . PRO A 1 93 ? 3.675 6.290 -4.582 1.00 44.34 93 PRO A O 1
ATOM 709 N N . PRO A 1 94 ? 5.837 6.879 -4.633 1.00 42.78 94 PRO A N 1
ATOM 710 C CA . PRO A 1 94 ? 5.557 8.263 -4.951 1.00 42.78 94 PRO A CA 1
ATOM 711 C C . PRO A 1 94 ? 5.139 8.345 -6.415 1.00 42.78 94 PRO A C 1
ATOM 713 O O . PRO A 1 94 ? 5.895 7.994 -7.318 1.00 42.78 94 PRO A O 1
ATOM 716 N N . GLY A 1 95 ? 3.921 8.825 -6.643 1.00 49.62 95 GLY A N 1
ATOM 717 C CA . GLY A 1 95 ? 3.488 9.263 -7.964 1.00 49.62 95 GLY A CA 1
ATOM 718 C C . GLY A 1 95 ? 2.931 8.168 -8.869 1.00 49.62 95 GLY A C 1
ATOM 719 O O . GLY A 1 95 ? 3.465 7.929 -9.943 1.00 49.62 95 GLY A O 1
ATOM 720 N N . VAL A 1 96 ? 1.784 7.599 -8.490 1.00 40.91 96 VAL A N 1
ATOM 721 C CA . VAL A 1 96 ? 0.687 7.335 -9.441 1.00 40.91 96 VAL A CA 1
ATOM 722 C C . VAL A 1 96 ? -0.611 7.804 -8.782 1.00 40.91 96 VAL A C 1
ATOM 724 O O . VAL A 1 96 ? -1.385 7.035 -8.221 1.00 40.91 96 VAL A O 1
ATOM 727 N N . GLN A 1 97 ? -0.823 9.118 -8.804 1.00 52.06 97 GLN A N 1
ATOM 728 C CA . GLN A 1 97 ? -2.144 9.707 -8.609 1.00 52.06 97 GLN A CA 1
ATOM 729 C C . GLN A 1 97 ? -2.930 9.453 -9.900 1.00 52.06 97 GLN A C 1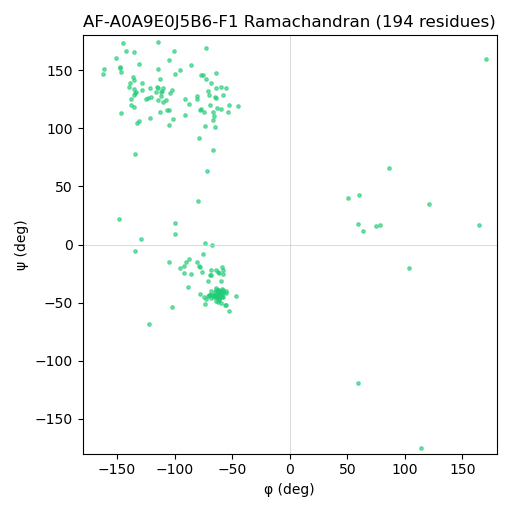
ATOM 731 O O . GLN A 1 97 ? -2.629 10.083 -10.909 1.00 52.06 97 GLN A O 1
ATOM 736 N N . THR A 1 98 ? -3.829 8.462 -9.880 1.00 37.25 98 THR A N 1
ATOM 737 C CA . THR A 1 98 ? -5.003 8.231 -10.775 1.00 37.25 98 THR A CA 1
ATOM 738 C C . THR A 1 98 ? -5.552 6.793 -10.677 1.00 37.25 98 THR A C 1
ATOM 740 O O . THR A 1 98 ? -6.346 6.367 -11.506 1.00 37.25 98 THR A O 1
ATOM 743 N N . GLY A 1 99 ? -5.203 6.031 -9.636 1.00 47.16 99 GLY A N 1
ATOM 744 C CA . GLY A 1 99 ? -6.008 4.893 -9.188 1.00 47.16 99 GLY A CA 1
ATOM 745 C C . GLY A 1 99 ? -6.744 5.299 -7.922 1.00 47.16 99 GLY A C 1
ATOM 746 O O . GLY A 1 99 ? -6.115 5.403 -6.873 1.00 47.16 99 GLY A O 1
ATOM 747 N N . ALA A 1 100 ? -8.041 5.599 -8.021 1.00 51.91 100 ALA A N 1
ATOM 748 C CA . ALA A 1 100 ? -8.861 5.929 -6.862 1.00 51.91 100 ALA A CA 1
ATOM 749 C C . ALA A 1 100 ? -8.708 4.826 -5.810 1.00 51.91 100 ALA A C 1
ATOM 751 O O . ALA A 1 100 ? -8.987 3.656 -6.081 1.00 51.91 100 ALA A O 1
ATOM 752 N N . CYS A 1 101 ? -8.236 5.194 -4.621 1.00 55.00 101 CYS A N 1
ATOM 753 C CA . CYS A 1 101 ? -8.249 4.266 -3.511 1.00 55.00 101 CYS A CA 1
ATOM 754 C C . CYS A 1 101 ? -9.688 3.765 -3.302 1.00 55.00 101 CYS A C 1
ATOM 756 O O . CYS A 1 101 ? -10.597 4.599 -3.316 1.00 55.00 101 CYS A O 1
ATOM 758 N N . PRO A 1 102 ? -9.931 2.455 -3.103 1.00 58.53 102 PRO A N 1
ATOM 759 C CA . PRO A 1 102 ? -11.289 1.926 -2.977 1.00 58.53 102 PRO A CA 1
ATOM 760 C C . PRO A 1 102 ? -12.085 2.549 -1.821 1.00 58.53 102 PRO A C 1
ATOM 762 O O . PRO A 1 102 ? -13.310 2.495 -1.844 1.00 58.53 102 PRO A O 1
ATOM 765 N N . ALA A 1 103 ? -11.407 3.159 -0.843 1.00 63.88 103 ALA A N 1
ATOM 766 C CA . ALA A 1 103 ? -12.014 3.942 0.224 1.00 63.88 103 ALA A CA 1
ATOM 767 C C . ALA A 1 103 ? -11.274 5.281 0.391 1.00 63.88 103 ALA A C 1
ATOM 769 O O . ALA A 1 103 ? -10.169 5.335 0.932 1.00 63.88 103 ALA A O 1
ATOM 770 N N . GLY A 1 104 ? -11.874 6.374 -0.083 1.00 72.06 104 GLY A N 1
ATOM 771 C CA . GLY A 1 104 ? -11.460 7.724 0.309 1.00 72.06 104 GLY A CA 1
ATOM 772 C C . GLY A 1 104 ? -11.888 8.041 1.747 1.00 72.06 104 GLY A C 1
ATOM 773 O O . GLY A 1 104 ? -12.711 7.329 2.321 1.00 72.06 104 GLY A O 1
ATOM 774 N N . ARG A 1 105 ? -11.379 9.144 2.320 1.00 80.12 105 ARG A N 1
ATOM 775 C CA . ARG A 1 105 ? -11.747 9.622 3.673 1.00 80.12 105 ARG A CA 1
ATOM 776 C C . ARG A 1 105 ? -13.265 9.619 3.893 1.00 80.12 105 ARG A C 1
ATOM 778 O O . ARG A 1 105 ? -13.735 9.158 4.922 1.00 80.12 105 ARG A O 1
ATOM 785 N N . GLU A 1 106 ? -14.022 10.093 2.910 1.00 82.69 106 GLU A N 1
ATOM 786 C CA . GLU A 1 106 ? -15.485 10.182 2.980 1.00 82.69 106 GLU A CA 1
ATOM 787 C C . GLU A 1 106 ? -16.168 8.814 3.077 1.00 82.69 106 GLU A C 1
ATOM 789 O O . GLU A 1 106 ? -17.134 8.663 3.818 1.00 82.69 106 GLU A O 1
ATOM 794 N N . ALA A 1 107 ? -15.645 7.804 2.379 1.00 84.69 107 ALA A N 1
ATOM 795 C CA . ALA A 1 107 ? -16.235 6.469 2.351 1.00 84.69 107 ALA A CA 1
ATOM 796 C C . ALA A 1 107 ? -16.106 5.741 3.699 1.00 84.69 107 ALA A C 1
ATOM 798 O O . ALA A 1 107 ? -16.926 4.882 4.013 1.00 84.69 107 ALA A O 1
ATOM 799 N N . LEU A 1 108 ? -15.095 6.093 4.502 1.00 90.00 108 LEU A N 1
ATOM 800 C CA . LEU A 1 108 ? -14.877 5.518 5.830 1.00 90.00 108 LEU A CA 1
ATOM 801 C C . LEU A 1 108 ? -15.767 6.134 6.911 1.00 90.00 108 LEU A C 1
ATOM 803 O O . LEU A 1 108 ? -15.885 5.547 7.983 1.00 90.00 108 LEU A O 1
ATOM 807 N N . LEU A 1 109 ? -16.404 7.281 6.660 1.00 91.62 109 LEU A N 1
ATOM 808 C CA . LEU A 1 109 ? -17.222 7.949 7.670 1.00 91.62 109 LEU A CA 1
ATOM 809 C C . LEU A 1 109 ? -18.375 7.052 8.148 1.00 91.62 109 LEU A C 1
ATOM 811 O O . LEU A 1 109 ? -19.086 6.424 7.359 1.00 91.62 109 LEU A O 1
ATOM 815 N N . GLY A 1 110 ? -18.573 7.027 9.464 1.00 93.12 110 GLY A N 1
ATOM 816 C CA . GLY A 1 110 ? -19.562 6.187 10.133 1.00 93.12 110 GLY A CA 1
ATOM 817 C C . GLY A 1 110 ? -18.935 5.118 11.021 1.00 93.12 110 GLY A C 1
ATOM 818 O O . GLY A 1 110 ? -17.724 5.094 11.240 1.00 93.12 110 GLY A O 1
ATOM 819 N N . ALA A 1 111 ? -19.794 4.259 11.565 1.00 95.00 111 ALA A N 1
ATOM 820 C CA . ALA A 1 111 ? -19.408 3.194 12.479 1.00 95.00 111 ALA A CA 1
ATOM 821 C C . ALA A 1 111 ? -19.304 1.846 11.753 1.00 95.00 111 ALA A C 1
ATOM 823 O O . ALA A 1 111 ? -20.051 1.564 10.813 1.00 95.00 111 ALA A O 1
ATOM 824 N N . TRP A 1 112 ? -18.377 1.016 12.208 1.00 95.31 112 TRP A N 1
ATOM 825 C CA . TRP A 1 112 ? -17.956 -0.231 11.591 1.00 95.31 112 TRP A CA 1
ATOM 826 C C . TRP A 1 112 ? -17.767 -1.292 12.668 1.00 95.31 112 TRP A C 1
ATOM 828 O O . TRP A 1 112 ? -17.213 -1.010 13.725 1.00 95.31 112 TRP A O 1
ATOM 838 N N . LYS A 1 113 ? -18.196 -2.518 12.378 1.00 95.44 113 LYS A N 1
ATOM 839 C CA . LYS A 1 113 ? -18.079 -3.669 13.273 1.00 95.44 113 LYS A CA 1
ATOM 840 C C . LYS A 1 113 ? -17.276 -4.783 12.621 1.00 95.44 113 LYS A C 1
ATOM 842 O O . LYS A 1 113 ? -17.522 -5.093 11.455 1.00 95.44 113 LYS A O 1
ATOM 847 N N . LEU A 1 114 ? -16.347 -5.378 13.356 1.00 95.12 114 LEU A N 1
ATOM 848 C CA . LEU A 1 114 ? -15.568 -6.526 12.913 1.00 95.12 114 LEU A CA 1
ATOM 849 C C . LEU A 1 114 ? -16.485 -7.735 12.685 1.00 95.12 114 LEU A C 1
ATOM 851 O O . LEU A 1 114 ? -17.370 -8.026 13.489 1.00 95.12 114 LEU A O 1
ATOM 855 N N . VAL A 1 115 ? -16.285 -8.424 11.564 1.00 94.31 115 VAL A N 1
ATOM 856 C CA . VAL A 1 115 ? -17.028 -9.638 11.184 1.00 94.31 115 VAL A CA 1
ATOM 857 C C . VAL A 1 115 ? -16.111 -10.800 10.778 1.00 94.31 115 VAL A C 1
ATOM 859 O O . VAL A 1 115 ? -16.606 -11.826 10.317 1.00 94.31 115 VAL A O 1
ATOM 862 N N . SER A 1 116 ? -14.792 -10.636 10.900 1.00 90.12 116 SER A N 1
ATOM 863 C CA . SER A 1 116 ? -13.786 -11.699 10.761 1.00 90.12 116 SER A CA 1
ATOM 864 C C . SER A 1 116 ? -13.308 -12.193 12.128 1.00 90.12 116 SER A C 1
ATOM 866 O O . SER A 1 116 ? -13.508 -11.518 13.132 1.00 90.12 116 SER A O 1
ATOM 868 N N . ASP A 1 117 ? -12.618 -13.336 12.145 1.00 81.06 117 ASP A N 1
ATOM 869 C CA . ASP A 1 117 ? -12.106 -13.989 13.365 1.00 81.06 117 ASP A CA 1
ATOM 870 C C . ASP A 1 117 ? -10.887 -13.283 13.999 1.00 81.06 117 ASP A C 1
ATOM 872 O O . ASP A 1 117 ? -10.351 -13.741 15.004 1.00 81.06 117 ASP A O 1
ATOM 876 N N . GLY A 1 118 ? -10.451 -12.163 13.419 1.00 78.69 118 GLY A N 1
ATOM 877 C CA . GLY A 1 118 ? -9.307 -11.374 13.864 1.00 78.69 118 GLY A CA 1
ATOM 878 C C . GLY A 1 118 ? -9.341 -9.967 13.270 1.00 78.69 118 GLY A C 1
ATOM 879 O O . GLY A 1 118 ? -9.849 -9.757 12.159 1.00 78.69 118 GLY A O 1
ATOM 880 N N . GLY A 1 119 ? -8.847 -8.998 14.038 1.00 83.00 119 GLY A N 1
ATOM 881 C CA . GLY A 1 119 ? -8.750 -7.598 13.647 1.00 83.00 119 GLY A CA 1
ATOM 882 C C . GLY A 1 119 ? -8.364 -6.686 14.814 1.00 83.00 119 GLY A C 1
ATOM 883 O O . GLY A 1 119 ? -8.548 -7.068 15.968 1.00 83.00 119 GLY A O 1
ATOM 884 N N . PRO A 1 120 ? -7.843 -5.485 14.519 1.00 83.62 120 PRO A N 1
ATOM 885 C CA . PRO A 1 120 ? -7.306 -4.572 15.531 1.00 83.62 120 PRO A CA 1
ATOM 886 C C . PRO A 1 120 ? -8.380 -3.998 16.461 1.00 83.62 120 PRO A C 1
ATOM 888 O O . PRO A 1 120 ? -8.086 -3.642 17.591 1.00 83.62 120 PRO A O 1
ATOM 891 N N . PHE A 1 121 ? -9.627 -3.915 15.992 1.00 90.81 121 PHE A N 1
ATOM 892 C CA . PHE A 1 121 ? -10.739 -3.310 16.727 1.00 90.81 121 PHE A CA 1
ATOM 893 C C . PHE A 1 121 ? -12.004 -4.142 16.540 1.00 90.81 121 PHE A C 1
ATOM 895 O O . PHE A 1 121 ? -12.312 -4.503 15.401 1.00 90.81 121 PHE A O 1
ATOM 902 N N . GLU A 1 122 ? -12.770 -4.397 17.603 1.00 91.94 122 GLU A N 1
ATOM 903 C CA . GLU A 1 122 ? -14.089 -5.039 17.489 1.00 91.94 122 GLU A CA 1
ATOM 904 C C . GLU A 1 122 ? -15.117 -4.094 16.863 1.00 91.94 122 GLU A C 1
ATOM 906 O O . GLU A 1 122 ? -15.872 -4.481 15.968 1.00 91.94 122 GLU A O 1
ATOM 911 N N . GLU A 1 123 ? -15.136 -2.840 17.309 1.00 93.88 123 GLU A N 1
ATOM 912 C CA . GLU A 1 123 ? -15.948 -1.774 16.732 1.00 93.88 123 GLU A CA 1
ATOM 913 C C . GLU A 1 123 ? -15.118 -0.496 16.607 1.00 93.88 123 GLU A C 1
ATOM 915 O O . GLU A 1 123 ? -14.272 -0.198 17.447 1.00 93.88 123 GLU A O 1
ATOM 920 N N . MET A 1 124 ? -15.352 0.269 15.544 1.00 95.38 124 MET A N 1
ATOM 921 C CA . MET A 1 124 ? -14.669 1.537 15.306 1.00 95.38 124 MET A CA 1
ATOM 922 C C . MET A 1 124 ? -15.565 2.529 14.579 1.00 95.38 124 MET A C 1
ATOM 924 O O . MET A 1 124 ? -16.445 2.146 13.808 1.00 95.38 124 MET A O 1
ATOM 928 N N . ALA A 1 125 ? -15.336 3.817 14.795 1.00 95.56 125 ALA A N 1
ATOM 929 C CA . ALA A 1 125 ? -16.085 4.884 14.163 1.00 95.56 125 ALA A CA 1
ATOM 930 C C . ALA A 1 125 ? -15.159 5.989 13.665 1.00 95.56 125 ALA A C 1
ATOM 932 O O . ALA A 1 125 ? -14.296 6.487 14.384 1.00 95.56 125 ALA A O 1
ATOM 933 N N . PHE A 1 126 ? -15.400 6.414 12.428 1.00 94.38 126 PHE A N 1
ATOM 934 C CA . PHE A 1 126 ? -14.713 7.539 11.813 1.00 94.38 126 PHE A CA 1
ATOM 935 C C . PHE A 1 126 ? -15.673 8.718 11.719 1.00 94.38 126 PHE A C 1
ATOM 937 O O . PHE A 1 126 ? -16.743 8.633 11.109 1.00 94.38 126 PHE A O 1
ATOM 944 N N . THR A 1 127 ? -15.266 9.849 12.279 1.00 92.44 127 THR A N 1
ATOM 945 C CA . THR A 1 127 ? -15.937 11.136 12.080 1.00 92.44 127 THR A CA 1
ATOM 946 C C . THR A 1 127 ? -15.022 12.094 11.323 1.00 92.44 127 THR A C 1
ATOM 948 O O . THR A 1 127 ? -13.845 11.813 11.103 1.00 92.44 127 THR A O 1
ATOM 951 N N . ALA A 1 128 ? -15.536 13.268 10.956 1.00 88.25 128 ALA A N 1
ATOM 952 C CA . ALA A 1 128 ? -14.765 14.265 10.221 1.00 88.25 128 ALA A CA 1
ATOM 953 C C . ALA A 1 128 ? -13.482 14.725 10.937 1.00 88.25 128 ALA A C 1
ATOM 955 O O . ALA A 1 128 ? -12.594 15.234 10.261 1.00 88.25 128 ALA A O 1
ATOM 956 N N . ASN A 1 129 ? -13.367 14.571 12.260 1.00 88.88 129 ASN A N 1
ATOM 957 C CA . ASN A 1 129 ? -12.226 15.073 13.031 1.00 88.88 129 ASN A CA 1
ATOM 958 C C . ASN A 1 129 ? -11.638 14.093 14.053 1.00 88.88 129 ASN A C 1
ATOM 960 O O . ASN A 1 129 ? -10.617 14.418 14.647 1.00 88.88 129 ASN A O 1
ATOM 964 N N . ARG A 1 130 ? -12.240 12.920 14.256 1.00 93.19 130 ARG A N 1
ATOM 965 C CA . ARG A 1 130 ? -11.715 11.918 15.190 1.00 93.19 130 ARG A CA 1
ATOM 966 C C . ARG A 1 130 ? -12.056 10.489 14.795 1.00 93.19 130 ARG A C 1
ATOM 968 O O . ARG A 1 130 ? -13.001 10.264 14.029 1.00 93.19 130 ARG A O 1
ATOM 975 N N . PHE A 1 131 ? -11.291 9.571 15.358 1.00 95.38 131 PHE A N 1
ATOM 976 C CA . PHE A 1 131 ? -11.465 8.134 15.351 1.00 95.38 131 PHE A CA 1
ATOM 977 C C . PHE A 1 131 ? -11.713 7.657 16.781 1.00 95.38 131 PHE A C 1
ATOM 979 O O . PHE A 1 131 ? -11.032 8.089 17.712 1.00 95.38 131 PHE A O 1
ATOM 986 N N . ASP A 1 132 ? -12.688 6.773 16.930 1.00 95.06 132 ASP A N 1
ATOM 987 C CA . ASP A 1 132 ? -13.042 6.140 18.194 1.00 95.06 132 ASP A CA 1
ATOM 988 C C . ASP A 1 132 ? -13.088 4.615 17.968 1.00 95.06 132 ASP A C 1
ATOM 990 O O . ASP A 1 132 ? -13.585 4.171 16.928 1.00 95.06 132 ASP A O 1
ATOM 994 N N . SER A 1 133 ? -12.581 3.812 18.906 1.00 93.94 133 SER A N 1
ATOM 995 C CA . SER A 1 133 ? -12.657 2.342 18.870 1.00 93.94 133 SER A CA 1
ATOM 996 C C . SER A 1 133 ? -13.146 1.766 20.194 1.00 93.94 133 SER A C 1
ATOM 998 O O . SER A 1 133 ? -13.013 2.388 21.252 1.00 93.94 133 SER A O 1
ATOM 1000 N N . TRP A 1 134 ? -13.725 0.567 20.135 1.00 93.00 134 TRP A N 1
ATOM 1001 C CA . TRP A 1 134 ? -14.239 -0.151 21.294 1.00 93.00 134 TRP A CA 1
ATOM 1002 C C . TRP A 1 134 ? -13.835 -1.621 21.261 1.00 93.00 134 TRP A C 1
ATOM 1004 O O . TRP A 1 134 ? -13.910 -2.274 20.218 1.00 93.00 134 TRP A O 1
ATOM 1014 N N . LEU A 1 135 ? -13.509 -2.137 22.446 1.00 88.38 135 LEU A N 1
ATOM 1015 C CA . LEU A 1 135 ? -13.268 -3.547 22.730 1.00 88.38 135 LEU A CA 1
ATOM 1016 C C . LEU A 1 135 ? -14.189 -3.976 23.876 1.00 88.38 135 LEU A C 1
ATOM 1018 O O . LEU A 1 135 ? -14.213 -3.341 24.932 1.00 88.38 135 LEU A O 1
ATOM 1022 N N . HIS A 1 136 ? -14.987 -5.024 23.683 1.00 86.19 136 HIS A N 1
ATOM 1023 C CA . HIS A 1 136 ? -16.002 -5.475 24.638 1.00 86.19 136 HIS A CA 1
ATOM 1024 C C . HIS A 1 136 ? -16.936 -4.341 25.109 1.00 86.19 136 HIS A C 1
ATOM 1026 O O . HIS A 1 136 ? -17.268 -4.241 26.292 1.00 86.19 136 HIS A O 1
ATOM 1032 N N . GLN A 1 137 ? -17.335 -3.454 24.187 1.00 79.62 137 GLN A N 1
ATOM 1033 C CA . GLN A 1 137 ? -18.146 -2.249 24.450 1.00 79.62 137 GLN A CA 1
ATOM 1034 C C . GLN A 1 137 ? -17.482 -1.193 25.351 1.00 79.62 137 GLN A C 1
ATOM 1036 O O . GLN A 1 137 ? -18.139 -0.247 25.790 1.00 79.62 137 GLN A O 1
ATOM 1041 N N . ARG A 1 138 ? -16.182 -1.313 25.626 1.00 83.88 138 ARG A N 1
ATOM 1042 C CA . ARG A 1 138 ? -15.410 -0.307 26.358 1.00 83.88 138 ARG A CA 1
ATOM 1043 C C . ARG A 1 138 ? -14.581 0.509 25.373 1.00 83.88 138 ARG A C 1
ATOM 1045 O O . ARG A 1 138 ? -13.948 -0.101 24.515 1.00 83.88 138 ARG A O 1
ATOM 1052 N N . PRO A 1 139 ? -14.583 1.850 25.471 1.00 87.12 139 PRO A N 1
ATOM 1053 C CA . PRO A 1 139 ? -13.733 2.675 24.625 1.00 87.12 139 PRO A CA 1
ATOM 1054 C C . PRO A 1 139 ? -12.264 2.292 24.812 1.00 87.12 139 PRO A C 1
ATOM 1056 O O . PRO A 1 139 ? -11.786 2.219 25.944 1.00 87.12 139 PRO A O 1
ATOM 1059 N N . GLU A 1 140 ? -11.581 2.033 23.705 1.00 87.50 140 GLU A N 1
ATOM 1060 C CA . GLU A 1 140 ? -10.152 1.718 23.665 1.00 87.50 140 GLU A CA 1
ATOM 1061 C C . GLU A 1 140 ? -9.369 2.948 23.200 1.00 87.50 140 GLU A C 1
ATOM 1063 O O . GLU A 1 140 ? -8.498 3.436 23.914 1.00 87.50 140 GLU A O 1
ATOM 1068 N N . LEU A 1 141 ? -9.754 3.511 22.053 1.00 90.50 141 LEU A N 1
ATOM 1069 C CA . LEU A 1 141 ? -9.291 4.810 21.579 1.00 90.50 141 LEU A CA 1
ATOM 1070 C C . LEU A 1 141 ? -10.473 5.774 21.554 1.00 90.50 141 LEU A C 1
ATOM 1072 O O . LEU A 1 141 ? -11.565 5.435 21.100 1.00 90.50 141 LEU A O 1
ATOM 1076 N N . SER A 1 142 ? -10.275 6.986 22.063 1.00 91.00 142 SER A N 1
ATOM 1077 C CA . SER A 1 142 ? -11.306 8.026 22.092 1.00 91.00 142 SER A CA 1
ATOM 1078 C C . SER A 1 142 ? -10.709 9.350 21.652 1.00 91.00 142 SER A C 1
ATOM 1080 O O . SER A 1 142 ? -9.808 9.874 22.301 1.00 91.00 142 SER A O 1
ATOM 1082 N N . GLY A 1 143 ? -11.214 9.908 20.554 1.00 91.19 143 GLY A N 1
ATOM 1083 C CA . GLY A 1 143 ? -10.717 11.176 20.028 1.00 91.19 143 GLY A CA 1
ATOM 1084 C C . GLY A 1 143 ? -9.403 11.083 19.247 1.00 91.19 143 GLY A C 1
ATOM 1085 O O . GLY A 1 143 ? -8.772 12.117 19.033 1.00 91.19 143 GLY A O 1
ATOM 1086 N N . ALA A 1 144 ? -8.993 9.891 18.805 1.00 93.94 144 ALA A N 1
ATOM 1087 C CA . ALA A 1 144 ? -7.751 9.708 18.061 1.00 93.94 144 ALA A CA 1
ATOM 1088 C C . ALA A 1 144 ? -7.792 10.450 16.714 1.00 93.94 144 ALA A C 1
ATOM 1090 O O . ALA A 1 144 ? -8.840 10.587 16.074 1.00 93.94 144 ALA A O 1
ATOM 1091 N N . GLN A 1 145 ? -6.644 10.935 16.253 1.00 93.06 145 GLN A N 1
ATOM 1092 C CA . GLN A 1 145 ? -6.512 11.519 14.926 1.00 93.06 145 GLN A CA 1
ATOM 1093 C C . GLN A 1 145 ? -6.445 10.422 13.872 1.00 93.06 145 GLN A C 1
ATOM 1095 O O . GLN A 1 145 ? -5.875 9.357 14.089 1.00 93.06 145 GLN A O 1
ATOM 1100 N N . TRP A 1 146 ? -7.002 10.692 12.693 1.00 93.31 146 TRP A N 1
ATOM 1101 C CA . TRP A 1 146 ? -6.896 9.760 11.581 1.00 93.31 146 TRP A CA 1
ATOM 1102 C C . TRP A 1 146 ? -6.825 10.454 10.226 1.00 93.31 146 TRP A C 1
ATOM 1104 O O . TRP A 1 146 ? -7.414 11.519 9.980 1.00 93.31 146 TRP A O 1
ATOM 1114 N N . ARG A 1 147 ? -6.110 9.809 9.307 1.00 89.12 147 ARG A N 1
ATOM 1115 C CA . ARG A 1 147 ? -5.943 10.269 7.929 1.00 89.12 147 ARG A CA 1
ATOM 1116 C C . ARG A 1 147 ? -5.826 9.093 6.975 1.00 89.12 147 ARG A C 1
ATOM 1118 O O . ARG A 1 147 ? -5.352 8.027 7.350 1.00 89.12 147 ARG A O 1
ATOM 1125 N N . VAL A 1 148 ? -6.226 9.328 5.729 1.00 85.31 148 VAL A N 1
ATOM 1126 C CA . VAL A 1 148 ? -6.015 8.387 4.629 1.00 85.31 148 VAL A CA 1
ATOM 1127 C C . VAL A 1 148 ? -5.061 9.019 3.632 1.00 85.31 148 VAL A C 1
ATOM 1129 O O . VAL A 1 148 ? -5.320 10.118 3.142 1.00 85.31 148 VAL A O 1
ATOM 1132 N N . ALA A 1 149 ? -3.969 8.329 3.330 1.00 80.25 149 ALA A N 1
ATOM 1133 C CA . ALA A 1 149 ? -3.022 8.720 2.298 1.00 80.25 149 ALA A CA 1
ATOM 1134 C C . ALA A 1 149 ? -2.618 7.469 1.516 1.00 80.25 149 ALA A C 1
ATOM 1136 O O . ALA A 1 149 ? -2.108 6.524 2.098 1.00 80.25 149 ALA A O 1
ATOM 1137 N N . GLY A 1 150 ? -2.864 7.438 0.204 1.00 72.06 150 GLY A N 1
ATOM 1138 C CA . GLY A 1 150 ? -2.343 6.357 -0.639 1.00 72.06 150 GLY A CA 1
ATOM 1139 C C . GLY A 1 150 ? -2.815 4.944 -0.274 1.00 72.06 150 GLY A C 1
ATOM 1140 O O . GLY A 1 150 ? -2.020 4.017 -0.268 1.00 72.06 150 GLY A O 1
ATOM 1141 N N . CYS A 1 151 ? -4.099 4.773 0.043 1.00 85.00 151 CYS A N 1
ATOM 1142 C CA . CYS A 1 151 ? -4.648 3.521 0.579 1.00 85.00 151 CYS A CA 1
ATOM 1143 C C . CYS A 1 151 ? -4.048 3.035 1.892 1.00 85.00 151 CYS A C 1
ATOM 1145 O O . CYS A 1 151 ? -4.292 1.899 2.283 1.00 85.00 151 CYS A O 1
ATOM 1147 N N . GLU A 1 152 ? -3.367 3.906 2.623 1.00 86.25 152 GLU A N 1
ATOM 1148 C CA . GLU A 1 152 ? -3.082 3.688 4.028 1.00 86.25 152 GLU A CA 1
ATOM 1149 C C . GLU A 1 152 ? -3.999 4.545 4.890 1.00 86.25 152 GLU A C 1
ATOM 1151 O O . GLU A 1 152 ? -4.138 5.751 4.676 1.00 86.25 152 GLU A O 1
ATOM 1156 N N . LEU A 1 153 ? -4.616 3.901 5.872 1.00 90.44 153 LEU A N 1
ATOM 1157 C CA . LEU A 1 153 ? -5.241 4.520 7.023 1.00 90.44 153 LEU A CA 1
ATOM 1158 C C . LEU A 1 153 ? -4.193 4.607 8.138 1.00 90.44 153 LEU A C 1
ATOM 1160 O O . LEU A 1 153 ? -3.614 3.598 8.532 1.00 90.44 153 LEU A O 1
ATOM 1164 N N . HIS A 1 154 ? -3.989 5.814 8.650 1.00 91.12 154 HIS A N 1
ATOM 1165 C CA . HIS A 1 154 ? -3.173 6.082 9.827 1.00 91.12 154 HIS A CA 1
ATOM 1166 C C . HIS A 1 154 ? -4.085 6.549 10.953 1.00 91.12 154 HIS A C 1
ATOM 1168 O O . HIS A 1 154 ? -4.868 7.481 10.735 1.00 91.12 154 HIS A O 1
ATOM 1174 N N . VAL A 1 155 ? -3.975 5.915 12.115 1.00 92.44 155 VAL A N 1
ATOM 1175 C CA . VAL A 1 155 ? -4.671 6.283 13.350 1.00 92.44 155 VAL A CA 1
ATOM 1176 C C . VAL A 1 155 ? -3.616 6.581 14.401 1.00 92.44 155 VAL A C 1
ATOM 1178 O O . VAL A 1 155 ? -2.742 5.759 14.642 1.00 92.44 155 VAL A O 1
ATOM 1181 N N . GLU A 1 156 ? -3.700 7.751 15.015 1.00 90.19 156 GLU A N 1
ATOM 1182 C CA . GLU A 1 156 ? -2.737 8.212 16.007 1.00 90.19 156 GLU A CA 1
ATOM 1183 C C . GLU A 1 156 ? -3.476 8.792 17.211 1.00 90.19 156 GLU A C 1
ATOM 1185 O O . GLU A 1 156 ? -4.350 9.645 17.053 1.00 90.19 156 GLU A O 1
ATOM 1190 N N . ASP A 1 157 ? -3.116 8.366 18.416 1.00 91.06 157 ASP A N 1
ATOM 1191 C CA . ASP A 1 157 ? -3.556 9.014 19.648 1.00 91.06 157 ASP A CA 1
ATOM 1192 C C . ASP A 1 157 ? -2.348 9.480 20.455 1.00 91.06 157 ASP A C 1
ATOM 1194 O O . ASP A 1 157 ? -1.623 8.689 21.058 1.00 91.06 157 ASP A O 1
ATOM 1198 N N . ALA A 1 158 ? -2.161 10.798 20.498 1.00 82.50 158 ALA A N 1
ATOM 1199 C CA . ALA A 1 158 ? -1.061 11.424 21.220 1.00 82.50 158 ALA A CA 1
ATOM 1200 C C . ALA A 1 158 ? -1.129 11.189 22.740 1.00 82.50 158 ALA A C 1
ATOM 1202 O O . ALA A 1 158 ? -0.104 11.295 23.410 1.00 82.50 158 ALA A O 1
ATOM 1203 N N . ASN A 1 159 ? -2.308 10.878 23.294 1.00 83.31 159 ASN A N 1
ATOM 1204 C CA . ASN A 1 159 ? -2.467 10.671 24.734 1.00 83.31 159 ASN A CA 1
ATOM 1205 C C . ASN A 1 159 ? -1.962 9.293 25.176 1.00 83.31 159 ASN A C 1
ATOM 1207 O O . ASN A 1 159 ? -1.300 9.186 26.206 1.00 83.31 159 ASN A O 1
ATOM 1211 N N . SER A 1 160 ? -2.268 8.247 24.406 1.00 84.50 160 SER A N 1
ATOM 1212 C CA . SER A 1 160 ? -1.797 6.879 24.661 1.00 84.50 160 SER A CA 1
ATOM 1213 C C . SER A 1 160 ? -0.462 6.549 23.985 1.00 84.50 160 SER A C 1
ATOM 1215 O O . SER A 1 160 ? 0.173 5.561 24.349 1.00 84.50 160 SER A O 1
ATOM 1217 N N . GLY A 1 161 ? -0.021 7.361 23.018 1.00 83.12 161 GLY A N 1
ATOM 1218 C CA . GLY A 1 161 ? 1.145 7.071 22.180 1.00 83.12 161 GLY A CA 1
ATOM 1219 C C . GLY A 1 161 ? 0.877 6.007 21.109 1.00 83.12 161 GLY A C 1
ATOM 1220 O O . GLY A 1 161 ? 1.820 5.444 20.556 1.00 83.12 161 GLY A O 1
ATOM 1221 N N . PHE A 1 162 ? -0.393 5.708 20.833 1.00 85.69 162 PHE A N 1
ATOM 1222 C CA . PHE A 1 162 ? -0.802 4.750 19.813 1.00 85.69 162 PHE A CA 1
ATOM 1223 C C . PHE A 1 162 ? -0.532 5.297 18.398 1.00 85.69 162 PHE A C 1
ATOM 1225 O O . PHE A 1 162 ? -0.977 6.397 18.077 1.00 85.69 162 PHE A O 1
ATOM 1232 N N . ASP A 1 163 ? 0.144 4.515 17.547 1.00 86.81 163 ASP A N 1
ATOM 1233 C CA . ASP A 1 163 ? 0.321 4.738 16.096 1.00 86.81 163 ASP A CA 1
ATOM 1234 C C . ASP A 1 163 ? -0.019 3.424 15.379 1.00 86.81 163 ASP A C 1
ATOM 1236 O O . ASP A 1 163 ? 0.727 2.444 15.455 1.00 86.81 163 ASP A O 1
ATOM 1240 N N . GLY A 1 164 ? -1.178 3.400 14.722 1.00 85.38 164 GLY A N 1
ATOM 1241 C CA . GL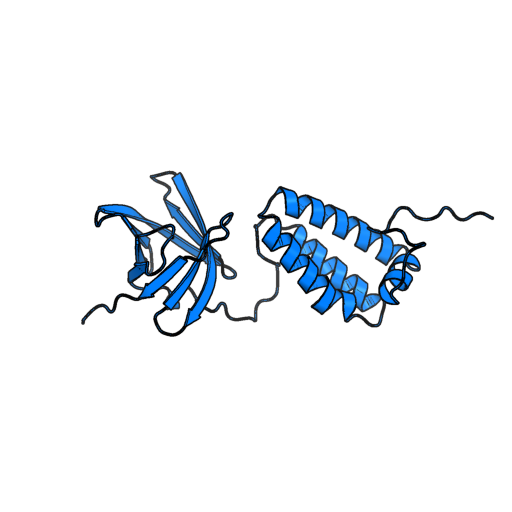Y A 1 164 ? -1.682 2.272 13.949 1.00 85.38 164 GLY A CA 1
ATOM 1242 C C . GLY A 1 164 ? -1.681 2.573 12.452 1.00 85.38 164 GLY A C 1
ATOM 1243 O O . GLY A 1 164 ? -2.185 3.610 12.002 1.00 85.38 164 GLY A O 1
ATOM 1244 N N . ARG A 1 165 ? -1.160 1.632 11.654 1.00 88.94 165 ARG A N 1
ATOM 1245 C CA . ARG A 1 165 ? -1.106 1.726 10.184 1.00 88.94 165 ARG A CA 1
ATOM 1246 C C . ARG A 1 165 ? -1.807 0.553 9.533 1.00 88.94 165 ARG A C 1
ATOM 1248 O O . ARG A 1 165 ? -1.456 -0.600 9.776 1.00 88.94 165 ARG A O 1
ATOM 1255 N N . TYR A 1 166 ? -2.749 0.862 8.647 1.00 88.69 166 TYR A N 1
ATOM 1256 C CA . TYR A 1 166 ? -3.602 -0.131 8.008 1.00 88.69 166 TYR A CA 1
ATOM 1257 C C . TYR A 1 166 ? -3.690 0.096 6.504 1.00 88.69 166 TYR A C 1
ATOM 1259 O O . TYR A 1 166 ? -4.006 1.189 6.043 1.00 88.69 166 TYR A O 1
ATOM 1267 N N . THR A 1 167 ? -3.489 -0.957 5.719 1.00 87.56 167 THR A N 1
ATOM 1268 C CA . THR A 1 167 ? -3.746 -0.933 4.281 1.00 87.56 167 THR A CA 1
ATOM 1269 C C . THR A 1 167 ? -5.237 -1.126 4.003 1.00 87.56 167 THR A C 1
ATOM 1271 O O . THR A 1 167 ? -5.840 -2.126 4.398 1.00 87.56 167 THR A O 1
ATOM 1274 N N . LEU A 1 168 ? -5.822 -0.191 3.258 1.00 89.44 168 LEU A N 1
ATOM 1275 C CA . LEU A 1 168 ? -7.173 -0.246 2.709 1.00 89.44 168 LEU A CA 1
ATOM 1276 C C . LEU A 1 168 ? -7.168 -1.130 1.457 1.00 89.44 168 LEU A C 1
ATOM 1278 O O . LEU A 1 168 ? -6.913 -0.661 0.348 1.00 89.44 168 LEU A O 1
ATOM 1282 N N . LEU A 1 169 ? -7.436 -2.425 1.632 1.00 85.56 169 LEU A N 1
ATOM 1283 C CA . LEU A 1 169 ? -7.347 -3.402 0.542 1.00 85.56 169 LEU A CA 1
ATOM 1284 C C . LEU A 1 169 ? -8.519 -3.289 -0.432 1.00 85.56 169 LEU A C 1
ATOM 1286 O O . LEU A 1 169 ? -8.346 -3.365 -1.649 1.00 85.56 169 LEU A O 1
ATOM 1290 N N . LYS A 1 170 ? -9.735 -3.165 0.106 1.00 84.50 170 LYS A N 1
ATOM 1291 C CA . LYS A 1 170 ? -10.964 -3.152 -0.688 1.00 84.50 170 LYS A CA 1
ATOM 1292 C C . LYS A 1 170 ? -12.122 -2.559 0.105 1.00 84.50 170 LYS A C 1
ATOM 1294 O O . LYS A 1 170 ? -12.212 -2.731 1.318 1.00 84.50 170 LYS A O 1
ATOM 1299 N N . MET A 1 171 ? -13.063 -1.962 -0.617 1.00 83.62 171 MET A N 1
ATOM 1300 C CA . MET A 1 171 ? -14.390 -1.627 -0.117 1.00 83.62 171 MET A CA 1
ATOM 1301 C C . MET A 1 171 ? -15.435 -2.182 -1.082 1.00 83.62 171 MET A C 1
ATOM 1303 O O . MET A 1 171 ? -15.277 -2.101 -2.301 1.00 83.62 171 MET A O 1
ATOM 1307 N N . THR A 1 172 ? -16.467 -2.850 -0.577 1.00 79.69 172 THR A N 1
ATOM 1308 C CA . THR A 1 172 ? -17.531 -3.414 -1.422 1.00 79.69 172 THR A CA 1
ATOM 1309 C C . THR A 1 172 ? -18.857 -3.353 -0.687 1.00 79.69 172 THR A C 1
ATOM 1311 O O . THR A 1 172 ? -19.045 -4.035 0.320 1.00 79.69 172 THR A O 1
ATOM 1314 N N . GLY A 1 173 ? -19.784 -2.537 -1.192 1.00 82.38 173 GLY A N 1
ATOM 1315 C CA . GLY A 1 173 ? -21.049 -2.275 -0.510 1.00 82.38 173 GLY A CA 1
ATOM 1316 C C . GLY A 1 173 ? -20.798 -1.684 0.877 1.00 82.38 173 GLY A C 1
ATOM 1317 O O . GLY A 1 173 ? -20.163 -0.644 0.996 1.00 82.38 173 GLY A O 1
ATOM 1318 N N . ASN A 1 174 ? -21.254 -2.379 1.920 1.00 89.94 174 ASN A N 1
ATOM 1319 C CA . ASN A 1 174 ? -21.048 -1.995 3.317 1.00 89.94 174 ASN A CA 1
ATOM 1320 C C . ASN A 1 174 ? -19.899 -2.753 4.000 1.00 89.94 174 ASN A C 1
ATOM 1322 O O . ASN A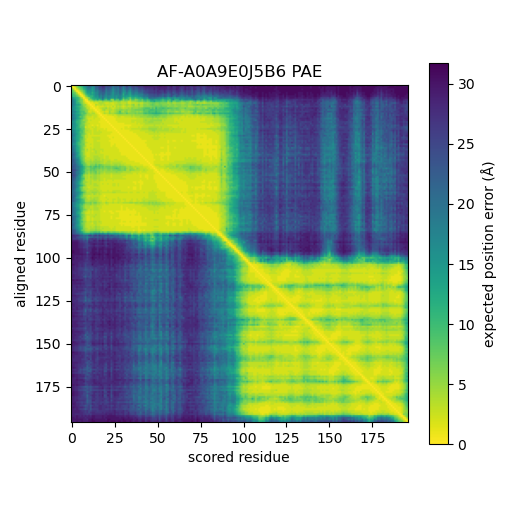 1 174 ? -19.883 -2.830 5.226 1.00 89.94 174 ASN A O 1
ATOM 1326 N N . ARG A 1 175 ? -18.986 -3.368 3.238 1.00 92.81 175 ARG A N 1
ATOM 1327 C CA . ARG A 1 175 ? -17.826 -4.081 3.784 1.00 92.81 175 ARG A CA 1
ATOM 1328 C C . ARG A 1 175 ? -16.524 -3.355 3.485 1.00 92.81 175 ARG A C 1
ATOM 1330 O O . ARG A 1 175 ? -16.277 -2.966 2.342 1.00 92.81 175 ARG A O 1
ATOM 1337 N N . LEU A 1 176 ? -15.690 -3.252 4.507 1.00 93.06 176 LEU A N 1
ATOM 1338 C CA . LEU A 1 176 ? -14.354 -2.681 4.480 1.00 93.06 176 LEU A CA 1
ATOM 1339 C C . LEU A 1 176 ? -13.340 -3.778 4.812 1.00 93.06 176 LEU A C 1
ATOM 1341 O O . LEU A 1 176 ? -13.518 -4.518 5.773 1.00 93.06 176 LEU A O 1
ATOM 1345 N N . PHE A 1 177 ? -12.289 -3.885 4.006 1.00 92.25 177 PHE A N 1
ATOM 1346 C CA . PHE A 1 177 ? -11.222 -4.866 4.176 1.00 92.25 177 PHE A CA 1
ATOM 1347 C C . PHE A 1 177 ? -9.935 -4.125 4.533 1.00 92.25 177 PHE A C 1
ATOM 1349 O O . PHE A 1 177 ? -9.409 -3.369 3.710 1.00 92.25 177 PHE A O 1
ATOM 1356 N N . LEU A 1 178 ? -9.455 -4.345 5.754 1.00 91.50 178 LEU A N 1
ATOM 1357 C CA . LEU A 1 178 ? -8.244 -3.746 6.303 1.00 91.50 178 LEU A CA 1
ATOM 1358 C C . LEU A 1 178 ? -7.193 -4.817 6.550 1.00 91.50 178 LEU A C 1
ATOM 1360 O O . LEU A 1 178 ? -7.509 -5.964 6.853 1.00 91.50 178 LEU A O 1
ATOM 1364 N N . ARG A 1 179 ? -5.932 -4.419 6.465 1.00 90.25 179 ARG A N 1
ATOM 1365 C CA . ARG A 1 179 ? -4.811 -5.227 6.932 1.00 90.25 179 ARG A CA 1
ATOM 1366 C C . ARG A 1 179 ? -3.854 -4.345 7.702 1.00 90.25 179 ARG A C 1
ATOM 1368 O O . ARG A 1 179 ? -3.462 -3.299 7.194 1.00 90.25 179 ARG A O 1
ATOM 1375 N N . GLU A 1 180 ? -3.496 -4.761 8.902 1.00 87.06 180 GLU A N 1
ATOM 1376 C CA . GLU A 1 180 ? -2.523 -4.052 9.723 1.00 87.06 180 GLU A CA 1
ATOM 1377 C C . GLU A 1 180 ? -1.103 -4.224 9.180 1.00 87.06 180 GLU A C 1
ATOM 1379 O O . GLU A 1 180 ? -0.732 -5.273 8.647 1.00 87.06 180 GLU A O 1
ATOM 1384 N N . SER A 1 181 ? -0.308 -3.161 9.272 1.00 77.56 181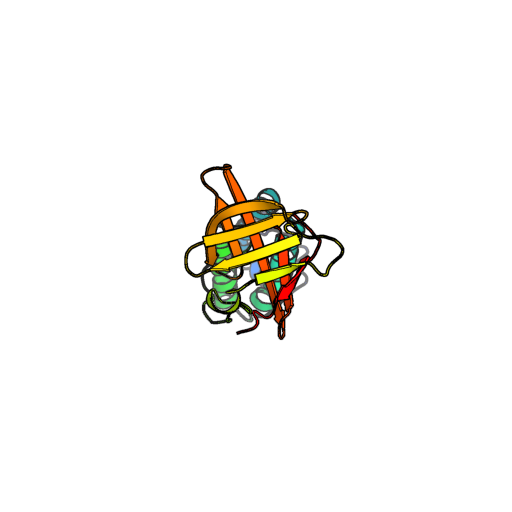 SER A N 1
ATOM 1385 C CA . SER A 1 181 ? 1.083 -3.175 8.839 1.00 77.56 181 SER A CA 1
ATOM 1386 C C . SER A 1 181 ? 1.892 -4.166 9.676 1.00 77.56 181 SER A C 1
ATOM 1388 O O . SER A 1 181 ? 2.086 -3.966 10.868 1.00 77.56 181 SER A O 1
ATOM 1390 N N . GLY A 1 182 ? 2.433 -5.200 9.031 1.00 73.12 182 GLY A N 1
ATOM 1391 C CA . GLY A 1 182 ? 3.187 -6.266 9.703 1.00 73.12 182 GLY A CA 1
ATOM 1392 C C . GLY A 1 182 ? 2.399 -7.561 9.861 1.00 73.12 182 GLY A C 1
ATOM 1393 O O . GLY A 1 182 ? 3.014 -8.625 9.932 1.00 73.12 182 GLY A O 1
ATOM 1394 N N . GLU A 1 183 ? 1.071 -7.490 9.776 1.00 74.75 183 GLU A N 1
ATOM 1395 C CA . GLU A 1 183 ? 0.191 -8.644 9.896 1.00 74.75 183 GLU A CA 1
ATOM 1396 C C . GLU A 1 183 ? -0.183 -9.243 8.539 1.00 74.75 183 GLU A C 1
ATOM 1398 O O . GLU A 1 183 ? -0.243 -8.578 7.498 1.00 74.75 183 GLU A O 1
ATOM 1403 N N . ARG A 1 184 ? -0.427 -10.556 8.540 1.00 77.38 184 ARG A N 1
ATOM 1404 C CA . ARG A 1 184 ? -0.886 -11.278 7.339 1.00 77.38 184 ARG A CA 1
ATOM 1405 C C . ARG A 1 184 ? -2.402 -11.350 7.245 1.00 77.38 184 ARG A C 1
ATOM 1407 O O . ARG A 1 184 ? -2.922 -11.533 6.144 1.00 77.38 184 ARG A O 1
ATOM 1414 N N . GLU A 1 185 ? -3.081 -11.246 8.378 1.00 82.88 185 GLU A N 1
ATOM 1415 C CA . GLU A 1 185 ? -4.523 -11.414 8.465 1.00 82.88 185 GLU A CA 1
ATOM 1416 C C . GLU A 1 185 ? -5.268 -10.193 7.928 1.00 82.88 185 GLU A C 1
ATOM 1418 O O . GLU A 1 185 ? -4.814 -9.052 8.021 1.00 82.88 185 GLU A O 1
ATOM 1423 N N . ILE A 1 186 ? -6.420 -10.455 7.312 1.00 88.12 186 ILE A N 1
ATOM 1424 C CA . ILE A 1 186 ? -7.292 -9.419 6.768 1.00 88.12 186 ILE A CA 1
ATOM 1425 C C . ILE A 1 186 ? -8.480 -9.286 7.707 1.00 88.12 186 ILE A C 1
ATOM 1427 O O . ILE A 1 186 ? -9.299 -10.199 7.812 1.00 88.12 186 ILE A O 1
ATOM 1431 N N . ALA A 1 187 ? -8.593 -8.118 8.325 1.00 93.12 187 ALA A N 1
ATOM 1432 C CA . ALA A 1 187 ? -9.742 -7.748 9.120 1.00 93.12 187 ALA A CA 1
ATOM 1433 C C . ALA A 1 187 ? -10.874 -7.279 8.197 1.00 93.12 187 ALA A C 1
ATOM 1435 O O . ALA A 1 187 ? -10.691 -6.412 7.332 1.00 93.12 187 ALA A O 1
ATOM 1436 N N . VAL A 1 188 ? -12.059 -7.857 8.368 1.00 94.50 188 VAL A N 1
ATOM 1437 C CA . VAL A 1 188 ? -13.250 -7.502 7.597 1.00 94.50 188 VAL A CA 1
ATOM 1438 C C . VAL A 1 188 ? -14.228 -6.793 8.511 1.00 94.50 188 VAL A C 1
ATOM 1440 O O . VAL A 1 188 ? -14.677 -7.349 9.508 1.00 94.50 188 VAL A O 1
ATOM 1443 N N . TYR A 1 189 ? -14.601 -5.581 8.127 1.00 95.31 189 TYR A N 1
ATOM 1444 C CA . TYR A 1 189 ? -15.530 -4.736 8.854 1.00 95.31 189 TYR A CA 1
ATOM 1445 C C . TYR A 1 189 ? -16.821 -4.547 8.071 1.00 95.31 189 TYR A C 1
ATOM 1447 O O . TYR A 1 189 ? -16.804 -4.396 6.850 1.00 95.31 189 TYR A O 1
ATOM 1455 N N . GLN A 1 190 ? -17.947 -4.511 8.773 1.00 94.94 190 GLN A N 1
ATOM 1456 C CA . GLN A 1 190 ? -19.254 -4.188 8.223 1.00 94.94 190 GLN A CA 1
ATOM 1457 C C . GLN A 1 190 ? -19.755 -2.850 8.770 1.00 94.94 190 GLN A C 1
ATOM 1459 O O . GLN A 1 190 ? -19.749 -2.626 9.978 1.00 94.94 190 GLN A O 1
ATOM 1464 N N . GLN A 1 191 ? -20.222 -1.971 7.883 1.00 94.19 191 GLN A N 1
ATOM 1465 C CA . GLN A 1 191 ? -20.778 -0.677 8.263 1.00 94.19 191 GLN A CA 1
ATOM 1466 C C . GLN A 1 191 ? -22.061 -0.873 9.076 1.00 94.19 191 GLN A C 1
ATOM 1468 O O . GLN A 1 191 ? -23.007 -1.539 8.633 1.00 94.19 191 GLN A O 1
ATOM 1473 N N . ILE A 1 192 ? -22.103 -0.251 10.248 1.00 91.50 192 ILE A N 1
ATOM 1474 C CA . ILE A 1 192 ? -23.280 -0.179 11.101 1.00 91.50 192 ILE A CA 1
ATOM 1475 C C . ILE A 1 192 ? -24.194 0.889 10.505 1.00 91.50 192 ILE A C 1
ATOM 1477 O O . ILE A 1 192 ? -23.848 2.068 10.439 1.00 91.50 192 ILE A O 1
ATOM 1481 N N . LYS A 1 193 ? -25.382 0.481 10.052 1.00 80.19 193 LYS A N 1
ATOM 1482 C CA . LYS A 1 193 ? -26.402 1.434 9.608 1.00 80.19 193 LYS A CA 1
ATOM 1483 C C . LYS A 1 193 ? -26.863 2.249 10.814 1.00 80.19 193 LYS A C 1
ATOM 1485 O O . LYS A 1 193 ? -27.555 1.718 11.682 1.00 80.19 193 LYS A O 1
ATOM 1490 N N . THR A 1 194 ? -26.533 3.533 10.851 1.00 59.44 194 THR A N 1
ATOM 1491 C CA . THR A 1 194 ? -27.183 4.473 11.762 1.00 59.44 194 THR A CA 1
ATOM 1492 C C . THR A 1 194 ? -28.643 4.605 11.327 1.00 59.44 194 THR A C 1
ATOM 1494 O O . THR A 1 194 ? -28.938 5.036 10.211 1.00 59.44 194 THR A O 1
ATOM 1497 N N . ARG A 1 195 ? -29.587 4.153 12.165 1.00 46.50 195 ARG A N 1
ATOM 1498 C CA . ARG A 1 195 ? -31.002 4.487 11.956 1.00 46.50 195 ARG A CA 1
ATOM 1499 C C . ARG A 1 195 ? -31.127 6.005 12.122 1.00 46.50 195 ARG A C 1
ATOM 1501 O O . ARG A 1 195 ? -30.637 6.535 13.116 1.00 46.50 195 ARG A O 1
ATOM 1508 N N . LYS A 1 196 ? -31.695 6.669 11.111 1.00 36.12 196 LYS A N 1
ATOM 1509 C CA . LYS A 1 196 ? -32.175 8.050 11.233 1.00 36.12 196 LYS A CA 1
ATOM 1510 C C . LYS A 1 196 ? -33.281 8.128 12.275 1.00 36.12 196 LYS A C 1
ATOM 1512 O O . LYS A 1 196 ? -34.041 7.135 12.366 1.00 36.12 196 LYS A O 1
#

Sequence (196 aa):
MAANAANAASFDCAQAASKIDKQICASPRLNRLDSRMGEAFAKAKRMCPAADVVNAQRHWLREQRNRCTDEPCLIAAYENRLQQLAQPACGLPPGVQTGACPAGREALLGAWKLVSDGGPFEEMAFTANRFDSWLHQRPELSGAQWRVAGCELHVEDANSGFDGRYTLLKMTGNRLFLRESGEREIAVYQQIKTRK

pLDDT: mean 81.94, std 15.22, range [31.72, 95.88]

Foldseek 3Di:
DDDPQDPQAPDRLVPQPDPLSVVCSVDPLSSNLRNLLNVLLVVLCVLFPVVQSVVVVVCLVPPQCVPDPDDVSNNVSSVQSSQQSPDSDHDDRPDDPPDPQQDALVNQAAKKAWDDPDDPARIWHDDPQAIWGDDPNHTPDDRWGWHDDRQWIWTADPVVRDTWIWGFPHDDDQWTWIDTTPDPDITIIGGDDDDD

Secondary structure (DSSP, 8-state):
--------SSS-GGG--SHHHHHHHH-HHHHHHHHHHHHHHHHHHHHS-HHHHHHHHHHHHHHTGGG--SHHHHHHHHHHHHHHHHS-STT--S--TTS--SS-HHHH-EEEEE-SS--S-SEEEE-SS-EEEEETTEEEEEEEEEEEETTEEEEEETTTTEEEEEEEEEEETTEEEEEETT----EEEEEE----

Solvent-accessible surface area (backbone atoms only — not comparable to full-atom values): 11192 Å² total; per-residue (Å²): 138,85,79,79,83,75,93,37,43,74,59,65,65,92,69,44,80,48,74,64,48,43,50,29,62,73,30,76,66,47,14,48,46,40,28,53,39,44,53,36,49,57,52,42,42,75,77,30,55,48,69,59,52,50,51,54,48,54,46,43,44,60,74,44,50,67,64,44,90,52,66,71,50,39,50,51,46,44,54,52,50,43,55,27,48,68,44,89,54,83,76,52,67,79,83,72,91,84,68,80,50,68,62,50,70,76,70,56,52,44,38,34,32,53,76,45,101,51,62,98,48,53,28,39,34,35,54,101,78,28,29,34,29,25,51,97,88,36,79,72,41,78,70,17,41,66,50,69,57,86,38,30,40,40,39,37,30,86,88,82,67,48,76,47,49,28,40,55,76,43,52,57,94,58,34,40,34,36,28,46,74,82,55,87,62,67,20,34,28,36,56,54,82,77,80,127

Mean predicted aligned error: 15.03 Å

Nearest PDB structures (foldseek):
  3zuo-assembly1_A  TM=6.802E-01  e=7.212E-02  Ornithodoros moubata
  3zuo-assembly2_B  TM=6.479E-01  e=2.261E-01  Ornithodoros moubata
  5hcd-assembly1_C  TM=5.962E-01  e=1.352E-01  Ornithodoros moubata
  3mx7-assembly1_A  TM=3.708E-01  e=7.812E+00  Homo sapiens
  5e1l-assembly1_A  TM=2.384E-01  e=3.132E+00  Escherichia coli

Radius of gyration: 21.73 Å; Cα contacts (8 Å, |Δi|>4): 304; chains: 1; bounding box: 75×31×52 Å